Protein AF-A0A485K685-F1 (afdb_monomer_lite)

Foldseek 3Di:
DQVCQQPDAQLVVVVVVVVVCPVPDVLVVLVVLLVVCVVPQEAEDEPVCLLSRVLSCQLVLHQYAHEYEDADEDQFLQAADPSCHPVQVSGSVSRNVNLVVVLLSVCVVCQVVSQCCSCVVRVHHGDPDSSHSVSVLVVDLLHAHEYQAQCCNHDPVRHPDPPDDPRNYDDLFHDDDDDDPDDDPVVVVVVVVCVVVVAAEAEDDPPPDDDPCVPVVVVLVVLLCVLLVHHYDHDDDDAQADRHDCSVVVNVSCCVLLLAVYHQRPVRSGSVSNSVRSNCVVVCPVVNVVSNVVVVVVSCVSNVCSVVVVVVVSVVRDRPSD

pLDDT: mean 85.01, std 9.81, range [43.53, 97.0]

Radius of gyration: 22.06 Å; chains: 1; bounding box: 50×41×58 Å

Sequence (322 aa):
MQAKLRTCSFFETLRILGDANSEIDPREIFASYVAALDDADVVIPSYFSLAETYSIAEAKHLRWVPLFLGTTVLPTSENPHWAFEGFTLGLSCLNRYSYSLVKRNLWRKQRERVNACRQEFLGLPPVTSPEGIMGMLHADDDVTIHIAASQLFAGPNLKLPEDVDASKVNYSGFLFPLGNQAGSSSLQAFIQQANNDIVPVIYISFGSMPTLEPLSLVQLIVQVCQTANCRCNVGVPQIPCPIMMDQFYNAKRMVQLGVALTTIGSKQLTAVTVSKAVTAVLHNEKHVRMRAQEMAKYVTDESAGNLDRLCDQLLSTKGLFA

Secondary structure (DSSP, 8-state):
-HHHHTTS-HHHHHHHHHHHTTTS-HHHHHHHHHHHTTT-SEE---TTSHHHHHHHHHHHT-EE--EEES--PPP-SSS--GGGTTTSTT-HHHHHHHHHHHHHHHHHHHHHHHHHHHHHHH-PPPP--TTHHHHHHHH-TTPPEEEES-GGGSSTTSS--TTS-TTSEEE----PPSS--PPPHHHHHHHHHHHHTT--EEE----SS--S-HHHHHHHHHHHHHHTT-EEES-S-------STTHHHHHHHHHHTTS-S----GGG-SHHHHHHHHHHHHTTGGGHHHHHHHHHHHHHHHTTTHHHHHHHHHHHSPPTT-

Structure (mmCIF, N/CA/C/O backbone):
data_AF-A0A485K685-F1
#
_entry.id   AF-A0A485K685-F1
#
loop_
_atom_site.group_PDB
_atom_site.id
_atom_site.type_symbol
_atom_site.label_atom_id
_atom_site.label_alt_id
_atom_site.label_comp_id
_atom_site.label_asym_id
_atom_site.label_entity_id
_atom_site.label_seq_id
_atom_site.pdbx_PDB_ins_code
_atom_site.Cartn_x
_atom_site.Cartn_y
_atom_site.Cartn_z
_atom_site.occupancy
_atom_site.B_iso_or_equiv
_atom_site.auth_seq_id
_atom_site.auth_comp_id
_atom_site.auth_asym_id
_atom_site.auth_atom_id
_atom_site.pdbx_PDB_model_num
ATOM 1 N N . MET A 1 1 ? -3.059 21.333 -10.414 1.00 53.28 1 MET A N 1
ATOM 2 C CA . MET A 1 1 ? -3.018 20.286 -9.363 1.00 53.28 1 MET A CA 1
ATOM 3 C C . MET A 1 1 ? -1.846 19.312 -9.543 1.00 53.28 1 MET A C 1
ATOM 5 O O . MET A 1 1 ? -0.986 19.278 -8.674 1.00 53.28 1 MET A O 1
ATOM 9 N N . GLN A 1 2 ? -1.726 18.583 -10.663 1.00 54.97 2 GLN A N 1
ATOM 10 C CA . GLN A 1 2 ? -0.690 17.538 -10.828 1.00 54.97 2 GLN A CA 1
ATOM 11 C C . GLN A 1 2 ? 0.762 18.027 -10.820 1.00 54.97 2 GLN A C 1
ATOM 13 O O . GLN A 1 2 ? 1.608 17.376 -10.216 1.00 54.97 2 GLN A O 1
ATOM 18 N N . ALA A 1 3 ? 1.062 19.183 -11.423 1.00 61.81 3 ALA A N 1
ATOM 19 C CA . ALA A 1 3 ? 2.411 19.758 -11.366 1.00 61.81 3 ALA A CA 1
ATOM 20 C C . ALA A 1 3 ? 2.875 20.001 -9.917 1.00 61.81 3 ALA A C 1
ATOM 22 O O . ALA A 1 3 ? 4.035 19.780 -9.593 1.00 61.81 3 ALA A O 1
ATOM 23 N N . LYS A 1 4 ? 1.938 20.377 -9.036 1.00 62.03 4 LYS A N 1
ATOM 24 C CA . LYS A 1 4 ? 2.178 20.606 -7.609 1.00 62.03 4 LYS A CA 1
ATOM 25 C C . LYS A 1 4 ? 2.309 19.285 -6.836 1.00 62.03 4 LYS A C 1
ATOM 27 O O . LYS A 1 4 ? 3.214 19.152 -6.025 1.00 62.03 4 LYS A O 1
ATOM 32 N N . LEU A 1 5 ? 1.490 18.274 -7.153 1.00 62.03 5 LEU A N 1
ATOM 33 C CA . LEU A 1 5 ? 1.593 16.927 -6.562 1.00 62.03 5 LEU A CA 1
ATOM 34 C C . LEU A 1 5 ? 2.950 16.249 -6.825 1.00 62.03 5 LEU A C 1
ATOM 36 O O . LEU A 1 5 ? 3.428 15.513 -5.973 1.00 62.03 5 LEU A O 1
ATOM 40 N N . ARG A 1 6 ? 3.597 16.539 -7.964 1.00 63.19 6 ARG A N 1
ATOM 41 C CA . ARG A 1 6 ? 4.924 16.000 -8.328 1.00 63.19 6 ARG A CA 1
ATOM 42 C C . ARG A 1 6 ? 6.082 16.534 -7.478 1.00 63.19 6 ARG A C 1
ATOM 44 O O . ARG A 1 6 ? 7.177 15.980 -7.548 1.00 63.19 6 ARG A O 1
ATOM 51 N N . THR A 1 7 ? 5.887 17.642 -6.765 1.00 63.66 7 THR A N 1
ATOM 52 C CA . THR A 1 7 ? 6.963 18.351 -6.046 1.00 63.66 7 THR A CA 1
ATOM 53 C C . THR A 1 7 ? 6.636 18.647 -4.588 1.00 63.66 7 THR A C 1
ATOM 55 O O . THR A 1 7 ? 7.511 19.098 -3.856 1.00 63.66 7 THR A O 1
ATOM 58 N N . CYS A 1 8 ? 5.387 18.449 -4.174 1.00 63.03 8 CYS A N 1
ATOM 59 C CA . CYS A 1 8 ? 4.936 18.744 -2.824 1.00 63.03 8 CYS A CA 1
ATOM 60 C C . CYS A 1 8 ? 5.284 17.630 -1.841 1.00 63.03 8 CYS A C 1
ATOM 62 O O . CYS A 1 8 ? 5.321 16.447 -2.177 1.00 63.03 8 CYS A O 1
ATOM 64 N N . SER A 1 9 ? 5.479 18.026 -0.587 1.00 70.62 9 SER A N 1
ATOM 65 C CA . SER A 1 9 ? 5.601 17.097 0.531 1.00 70.62 9 SER A CA 1
ATOM 66 C C . SER A 1 9 ? 4.326 16.263 0.714 1.00 70.62 9 SER A C 1
ATOM 68 O O . SER A 1 9 ? 3.241 16.598 0.222 1.00 70.62 9 SER A O 1
ATOM 70 N N . PHE A 1 10 ? 4.434 15.178 1.481 1.00 71.38 10 PHE A N 1
ATOM 71 C CA . PHE A 1 10 ? 3.290 14.344 1.856 1.00 71.38 10 PHE A CA 1
ATOM 72 C C . PHE A 1 10 ? 2.148 15.161 2.487 1.00 71.38 10 PHE A C 1
ATOM 74 O O . PHE A 1 10 ? 0.992 15.044 2.079 1.00 71.38 10 PHE A O 1
ATOM 81 N N . PHE A 1 11 ? 2.460 16.045 3.437 1.00 69.94 11 PHE A N 1
ATOM 82 C CA . PHE A 1 11 ? 1.444 16.841 4.133 1.00 69.94 11 PHE A CA 1
ATOM 83 C C . PHE A 1 11 ? 0.764 17.872 3.229 1.00 69.94 11 PHE A C 1
ATOM 85 O O . PHE A 1 11 ? -0.443 18.099 3.358 1.00 69.94 11 PHE A O 1
ATOM 92 N N . GLU A 1 12 ? 1.507 18.462 2.293 1.00 72.38 12 GLU A N 1
ATOM 93 C CA . GLU A 1 12 ? 0.945 19.345 1.271 1.00 72.38 12 GLU A CA 1
ATOM 94 C C . GLU A 1 12 ? 0.063 18.580 0.286 1.00 72.38 12 GLU A C 1
ATOM 96 O O . GLU A 1 12 ? -1.005 19.070 -0.069 1.00 72.38 12 GLU A O 1
ATOM 101 N N . THR A 1 13 ? 0.458 17.364 -0.100 1.00 71.38 13 THR A N 1
ATOM 102 C CA . THR A 1 13 ? -0.357 16.472 -0.937 1.00 71.38 13 THR A CA 1
ATOM 103 C C . THR A 1 13 ? -1.692 16.166 -0.264 1.00 71.38 13 THR A C 1
ATOM 105 O O . THR A 1 13 ? -2.745 16.374 -0.861 1.00 71.38 13 THR A O 1
ATOM 108 N N . LEU A 1 14 ? -1.671 15.789 1.019 1.00 70.94 14 LEU A N 1
ATOM 109 C CA . LEU A 1 14 ? -2.892 15.580 1.802 1.00 70.94 14 LEU A CA 1
ATOM 110 C C . LEU A 1 14 ? -3.748 16.843 1.934 1.00 70.94 14 LEU A C 1
ATOM 112 O O . LEU A 1 14 ? -4.951 16.745 2.148 1.00 70.94 14 LEU A O 1
ATOM 116 N N . ARG A 1 15 ? -3.142 18.034 1.920 1.00 71.81 15 ARG A N 1
ATOM 117 C CA . ARG A 1 15 ? -3.894 19.294 1.945 1.00 71.81 15 ARG A CA 1
ATOM 118 C C . ARG A 1 15 ? -4.591 19.521 0.605 1.00 71.81 15 ARG A C 1
ATOM 120 O O . ARG A 1 15 ? -5.785 19.751 0.592 1.00 71.81 15 ARG A O 1
ATOM 127 N N . ILE A 1 16 ? -3.865 19.361 -0.500 1.00 70.69 16 ILE A N 1
ATOM 128 C CA . ILE A 1 16 ? -4.396 19.511 -1.862 1.00 70.69 16 ILE A CA 1
ATOM 129 C C . ILE A 1 16 ? -5.548 18.532 -2.130 1.00 70.69 16 ILE A C 1
ATOM 131 O O . ILE A 1 16 ? -6.546 18.924 -2.723 1.00 70.69 16 ILE A O 1
ATOM 135 N N . LEU A 1 17 ? -5.417 17.273 -1.699 1.00 67.81 17 LEU A N 1
ATOM 136 C CA . LEU A 1 17 ? -6.486 16.275 -1.827 1.00 67.81 17 LEU A CA 1
ATOM 137 C C . LEU A 1 17 ? -7.696 16.606 -0.945 1.00 67.81 17 LEU A C 1
ATOM 139 O O . LEU A 1 17 ? -8.825 16.413 -1.377 1.00 67.81 17 LEU A O 1
ATOM 143 N N . GLY A 1 18 ? -7.468 17.130 0.264 1.00 67.06 18 GLY A N 1
ATOM 144 C CA . GLY A 1 18 ? -8.549 17.604 1.130 1.00 67.06 18 GLY A CA 1
ATOM 145 C C . GLY A 1 18 ? -9.323 18.768 0.508 1.00 67.06 18 GLY A C 1
ATOM 146 O O . GLY A 1 18 ? -10.547 18.737 0.485 1.00 67.06 18 GLY A O 1
ATOM 147 N N . ASP A 1 19 ? -8.613 19.745 -0.060 1.00 67.94 19 ASP A N 1
ATOM 148 C CA . ASP A 1 19 ? -9.219 20.911 -0.715 1.00 67.94 19 ASP A CA 1
ATOM 149 C C . ASP A 1 19 ? -10.048 20.504 -1.951 1.00 67.94 19 ASP A C 1
ATOM 151 O O . ASP A 1 19 ? -11.096 21.088 -2.210 1.00 67.94 19 ASP A O 1
ATOM 155 N N . ALA A 1 20 ? -9.617 19.482 -2.701 1.00 61.06 20 ALA A N 1
ATOM 156 C CA . ALA A 1 20 ? -10.335 18.988 -3.881 1.00 61.06 20 ALA A CA 1
ATOM 157 C C . ALA A 1 20 ? -11.694 18.344 -3.550 1.00 61.06 20 ALA A C 1
ATOM 159 O O . ALA A 1 20 ? -12.568 18.306 -4.408 1.00 61.06 20 ALA A O 1
ATOM 160 N N . ASN A 1 21 ? -11.880 17.881 -2.311 1.00 63.88 21 ASN A N 1
ATOM 161 C CA . ASN A 1 21 ? -13.139 17.310 -1.829 1.00 63.88 21 ASN A CA 1
ATOM 162 C C . ASN A 1 21 ? -13.987 18.325 -1.044 1.00 63.88 21 ASN A C 1
ATOM 164 O O . ASN A 1 21 ? -14.968 17.936 -0.419 1.00 63.88 21 ASN A O 1
ATOM 168 N N . SER A 1 22 ? -13.613 19.611 -1.041 1.00 67.50 22 SER A N 1
ATOM 169 C CA . SER A 1 22 ? -14.310 20.644 -0.257 1.00 67.50 22 SER A CA 1
ATOM 170 C C . SER A 1 22 ? -15.726 20.959 -0.747 1.00 67.50 22 SER A C 1
ATOM 172 O O . SER A 1 22 ? -16.515 21.513 0.013 1.00 67.50 22 SER A O 1
ATOM 174 N N . GLU A 1 23 ? -16.051 20.595 -1.989 1.00 71.62 23 GLU A N 1
ATOM 175 C CA . GLU A 1 23 ? -17.370 20.809 -2.597 1.00 71.62 23 GLU A CA 1
ATOM 176 C C . GLU A 1 23 ? -18.396 19.730 -2.218 1.00 71.62 23 GLU A C 1
ATOM 178 O O . GLU A 1 23 ? -19.589 19.932 -2.423 1.00 71.62 23 GLU A O 1
ATOM 183 N N . ILE A 1 24 ? -17.953 18.593 -1.668 1.00 77.69 24 ILE A N 1
ATOM 184 C CA . ILE A 1 24 ? -18.840 17.498 -1.264 1.00 77.69 24 ILE A CA 1
ATOM 185 C C . ILE A 1 24 ? -19.101 17.623 0.233 1.00 77.69 24 ILE A C 1
ATOM 187 O O . ILE A 1 24 ? -18.150 17.611 1.020 1.00 77.69 24 ILE A O 1
ATOM 191 N N . ASP A 1 25 ? -20.374 17.700 0.637 1.00 84.00 25 ASP A N 1
ATOM 192 C CA . ASP A 1 25 ? -20.727 17.700 2.055 1.00 84.00 25 ASP A CA 1
ATOM 193 C C . ASP A 1 25 ? -20.261 16.377 2.682 1.00 84.00 25 ASP A C 1
ATOM 195 O O . ASP A 1 25 ? -20.728 15.290 2.319 1.00 84.00 25 ASP A O 1
ATOM 199 N N . PRO A 1 26 ? -19.342 16.412 3.653 1.00 80.44 26 PRO A N 1
ATOM 200 C CA . PRO A 1 26 ? -18.865 15.180 4.240 1.00 80.44 26 PRO A CA 1
ATOM 201 C C . PRO A 1 26 ? -19.905 14.410 5.053 1.00 80.44 26 PRO A C 1
ATOM 203 O O . PRO A 1 26 ? -19.658 13.242 5.367 1.00 80.44 26 PRO A O 1
ATOM 206 N N . ARG A 1 27 ? -21.024 15.046 5.422 1.00 86.75 27 ARG A N 1
ATOM 207 C CA . ARG A 1 27 ? -22.186 14.373 6.011 1.00 86.75 27 ARG A CA 1
ATOM 208 C C . ARG A 1 27 ? -22.883 13.492 4.981 1.00 86.75 27 ARG A C 1
ATOM 210 O O . ARG A 1 27 ? -23.245 12.371 5.320 1.00 86.75 27 ARG A O 1
ATOM 217 N N . GLU A 1 28 ? -22.992 13.937 3.727 1.00 89.56 28 GLU A N 1
ATOM 218 C CA . GLU A 1 28 ? -23.520 13.116 2.628 1.00 89.56 28 GLU A CA 1
ATOM 219 C C . GLU A 1 28 ? -22.622 11.904 2.368 1.00 89.56 28 GLU A C 1
ATOM 221 O O . GLU A 1 28 ? -23.113 10.781 2.248 1.00 89.56 28 GLU A O 1
ATOM 226 N N . ILE A 1 29 ? -21.296 12.100 2.381 1.00 87.75 29 ILE A N 1
ATOM 227 C CA . ILE A 1 29 ? -20.337 10.989 2.282 1.00 87.75 29 ILE A CA 1
ATOM 228 C C . ILE A 1 29 ? -20.570 9.995 3.423 1.00 87.75 29 ILE A C 1
ATOM 230 O O . ILE A 1 29 ? -20.697 8.798 3.174 1.00 87.75 29 ILE A O 1
ATOM 234 N N . PHE A 1 30 ? -20.655 10.464 4.670 1.00 91.38 30 PHE A N 1
ATOM 235 C CA . PHE A 1 30 ? -20.868 9.584 5.820 1.00 91.38 30 PHE A CA 1
ATOM 236 C C . PHE A 1 30 ? -22.206 8.834 5.732 1.00 91.38 30 PHE A C 1
ATOM 238 O O . PHE A 1 30 ? -22.243 7.623 5.938 1.00 91.38 30 PHE A O 1
ATOM 245 N N . ALA A 1 31 ? -23.287 9.523 5.360 1.00 91.38 31 ALA A N 1
ATOM 246 C CA . ALA A 1 31 ? -24.600 8.917 5.157 1.00 91.38 31 ALA A CA 1
ATOM 247 C C . ALA A 1 31 ? -24.575 7.837 4.063 1.00 91.38 31 ALA A C 1
ATOM 249 O O . ALA A 1 31 ? -25.194 6.786 4.229 1.00 91.38 31 ALA A O 1
ATOM 250 N N . SER A 1 32 ? -23.801 8.040 2.989 1.00 93.31 32 SER A N 1
ATOM 251 C CA . SER A 1 32 ? -23.628 7.020 1.948 1.00 93.31 32 SER A CA 1
ATOM 252 C C . SER A 1 32 ? -22.993 5.733 2.488 1.00 93.31 32 SER A C 1
ATOM 254 O O . SER A 1 32 ? -23.418 4.648 2.101 1.00 93.31 32 SER A O 1
ATOM 256 N N . TYR A 1 33 ? -22.056 5.823 3.444 1.00 94.25 33 TYR A N 1
ATOM 257 C CA . TYR A 1 33 ? -21.518 4.641 4.123 1.00 94.25 33 TYR A CA 1
ATOM 258 C C . TYR A 1 33 ? -22.560 3.971 5.024 1.00 94.25 33 TYR A C 1
ATOM 260 O O . TYR A 1 33 ? -22.612 2.746 5.064 1.00 94.25 33 TYR A O 1
ATOM 268 N N . VAL A 1 34 ? -23.397 4.736 5.736 1.00 93.38 34 VAL A N 1
ATOM 269 C CA . VAL A 1 34 ? -24.458 4.164 6.592 1.00 93.38 34 VAL A CA 1
ATOM 270 C C . VAL A 1 34 ? -25.420 3.311 5.768 1.00 93.38 34 VAL A C 1
ATOM 272 O O . VAL A 1 34 ? -25.767 2.209 6.196 1.00 93.38 34 VAL A O 1
ATOM 275 N N . ALA A 1 35 ? -25.807 3.814 4.592 1.00 93.38 35 ALA A N 1
ATOM 276 C CA . ALA A 1 35 ? -26.663 3.106 3.648 1.00 93.38 35 ALA A CA 1
ATOM 277 C C . ALA A 1 35 ? -25.945 1.918 2.987 1.00 93.38 35 ALA A C 1
ATOM 279 O O . ALA A 1 35 ? -26.515 0.840 2.886 1.00 93.38 35 ALA A O 1
ATOM 280 N N . ALA A 1 36 ? -24.686 2.083 2.566 1.00 93.50 36 ALA A N 1
ATOM 281 C CA . ALA A 1 36 ? -23.922 1.017 1.909 1.00 93.50 36 ALA A CA 1
ATOM 282 C C . ALA A 1 36 ? -23.582 -0.161 2.837 1.00 93.50 36 ALA A C 1
ATOM 284 O O . ALA A 1 36 ? -23.327 -1.261 2.355 1.00 93.50 36 ALA A O 1
ATOM 285 N N . LEU A 1 37 ? -23.537 0.077 4.150 1.00 94.56 37 LEU A N 1
ATOM 286 C CA . LEU A 1 37 ? -23.287 -0.939 5.174 1.00 94.56 37 LEU A CA 1
ATOM 287 C C . LEU A 1 37 ? -24.577 -1.417 5.855 1.00 94.56 37 LEU A C 1
ATOM 289 O O . LEU A 1 37 ? -24.519 -2.033 6.919 1.00 94.56 37 LEU A O 1
ATOM 293 N N . ASP A 1 38 ? -25.747 -1.072 5.321 1.00 90.62 38 ASP A N 1
ATOM 294 C CA . ASP A 1 38 ? -26.995 -1.704 5.743 1.00 90.62 38 ASP A CA 1
ATOM 295 C C . ASP A 1 38 ? -27.024 -3.155 5.263 1.00 90.62 38 ASP A C 1
ATOM 297 O O . ASP A 1 38 ? -26.584 -3.447 4.153 1.00 90.62 38 ASP A O 1
ATOM 301 N N . ASP A 1 39 ? -27.449 -4.062 6.143 1.00 89.44 39 ASP A N 1
ATOM 302 C CA . ASP A 1 39 ? -27.478 -5.515 5.911 1.00 89.44 39 ASP A CA 1
ATOM 303 C C . ASP A 1 39 ? -26.127 -6.167 5.538 1.00 89.44 39 ASP A C 1
ATOM 305 O O . ASP A 1 39 ? -26.087 -7.294 5.047 1.00 89.44 39 ASP A O 1
ATOM 309 N N . ALA A 1 40 ? -24.998 -5.490 5.773 1.00 91.88 40 ALA A N 1
ATOM 310 C CA . ALA A 1 40 ? -23.678 -6.045 5.485 1.00 91.88 40 ALA A CA 1
ATOM 311 C C . ALA A 1 40 ? -23.267 -7.104 6.524 1.00 91.88 40 ALA A C 1
ATOM 313 O O . ALA A 1 40 ? -23.165 -6.803 7.710 1.00 91.88 40 ALA A O 1
ATOM 314 N N . ASP A 1 41 ? -22.921 -8.315 6.078 1.00 87.44 41 ASP A N 1
ATOM 315 C CA . ASP A 1 41 ? -22.421 -9.376 6.970 1.00 87.44 41 ASP A CA 1
ATOM 316 C C . ASP A 1 41 ? -20.992 -9.112 7.472 1.00 87.44 41 ASP A C 1
ATOM 318 O O . ASP A 1 41 ? -20.632 -9.451 8.602 1.00 87.44 41 ASP A O 1
ATOM 322 N N . VAL A 1 42 ? -20.149 -8.540 6.605 1.00 88.88 42 VAL A N 1
ATOM 323 C CA . VAL A 1 42 ? -18.728 -8.279 6.861 1.00 88.88 42 VAL A CA 1
ATOM 324 C C . VAL A 1 42 ? -18.326 -6.946 6.242 1.00 88.88 42 VAL A C 1
ATOM 326 O O . VAL A 1 42 ? -18.628 -6.666 5.084 1.00 88.88 42 VAL A O 1
ATOM 329 N N . VAL A 1 43 ? -17.581 -6.142 6.999 1.00 91.81 43 VAL A N 1
ATOM 330 C CA . VAL A 1 43 ? -17.053 -4.850 6.559 1.00 91.81 43 VAL A CA 1
ATOM 331 C C . VAL A 1 43 ? -15.534 -4.912 6.481 1.00 91.81 43 VAL A C 1
ATOM 333 O O . VAL A 1 43 ? -14.851 -5.098 7.489 1.00 91.81 43 VAL A O 1
ATOM 336 N N . ILE A 1 44 ? -15.007 -4.717 5.273 1.00 90.56 44 ILE A N 1
ATOM 337 C CA . ILE A 1 44 ? -13.571 -4.667 5.005 1.00 90.56 44 ILE A CA 1
ATOM 338 C C . ILE A 1 44 ? -13.195 -3.226 4.629 1.00 90.56 44 ILE A C 1
ATOM 340 O O . ILE A 1 44 ? -13.606 -2.741 3.571 1.00 90.56 44 ILE A O 1
ATOM 344 N N . PRO A 1 45 ? -12.447 -2.500 5.476 1.00 90.94 45 PRO A N 1
ATOM 345 C CA . PRO A 1 45 ? -12.130 -1.103 5.254 1.00 90.94 45 PRO A CA 1
ATOM 346 C C . PRO A 1 45 ? -10.936 -0.946 4.309 1.00 90.94 45 PRO A C 1
ATOM 348 O O . PRO A 1 45 ? -9.967 -1.697 4.354 1.00 90.94 45 PRO A O 1
ATOM 351 N N . SER A 1 46 ? -10.935 0.132 3.531 1.00 85.19 46 SER A N 1
ATOM 352 C CA . SER A 1 46 ? -9.691 0.691 3.004 1.00 85.19 46 SER A CA 1
ATOM 353 C C . SER A 1 46 ? -9.068 1.645 4.027 1.00 85.19 46 SER A C 1
ATOM 355 O O . SER A 1 46 ? -9.734 2.118 4.951 1.00 85.19 46 SER A O 1
ATOM 357 N N . TYR A 1 47 ? -7.805 2.024 3.824 1.00 81.94 47 TYR A N 1
ATOM 358 C CA . TYR A 1 47 ? -7.155 3.031 4.669 1.00 81.94 47 TYR A CA 1
ATOM 359 C C . TYR A 1 47 ? -7.904 4.382 4.670 1.00 81.94 47 TYR A C 1
ATOM 361 O O . TYR A 1 47 ? -7.891 5.100 5.668 1.00 81.94 47 TYR A O 1
ATOM 369 N N . PHE A 1 48 ? -8.580 4.729 3.568 1.00 82.50 48 PHE A N 1
ATOM 370 C CA . PHE A 1 48 ? -9.304 5.997 3.421 1.00 82.50 48 PHE A CA 1
ATOM 371 C C . PHE A 1 48 ? -10.732 5.977 3.971 1.00 82.50 48 PHE A C 1
ATOM 373 O O . PHE A 1 48 ? -11.283 7.046 4.202 1.00 82.50 48 PHE A O 1
ATOM 380 N N . SER A 1 49 ? -11.311 4.795 4.194 1.00 90.00 49 SER A N 1
ATOM 381 C CA . SER A 1 49 ? -12.675 4.617 4.714 1.00 90.00 49 SER A CA 1
ATOM 382 C C . SER A 1 49 ? -12.695 4.111 6.160 1.00 90.00 49 SER A C 1
ATOM 384 O O . SER A 1 49 ? -13.732 3.686 6.671 1.00 90.00 49 SER A O 1
ATOM 386 N N . LEU A 1 50 ? -11.529 4.084 6.814 1.00 91.69 50 LEU A N 1
ATOM 387 C CA . LEU A 1 50 ? -11.335 3.452 8.115 1.00 91.69 50 LEU A CA 1
ATOM 388 C C . LEU A 1 50 ? -12.217 4.078 9.200 1.00 91.69 50 LEU A C 1
ATOM 390 O O . LEU A 1 50 ? -12.783 3.359 10.014 1.00 91.69 50 LEU A O 1
ATOM 394 N N . ALA A 1 51 ? -12.328 5.408 9.212 1.00 93.31 51 ALA A N 1
ATOM 395 C CA . ALA A 1 51 ? -13.044 6.133 10.253 1.00 93.31 51 ALA A CA 1
ATOM 396 C C . ALA A 1 51 ? -14.555 5.900 10.185 1.00 93.31 51 ALA A C 1
ATOM 398 O O . ALA A 1 51 ? -15.181 5.589 11.194 1.00 93.31 51 ALA A O 1
ATOM 399 N N . GLU A 1 52 ? -15.118 6.014 8.987 1.00 94.31 52 GLU A N 1
ATOM 400 C CA . GLU A 1 52 ? -16.537 5.832 8.706 1.00 94.31 52 GLU A CA 1
ATOM 401 C C . GLU A 1 52 ? -16.963 4.388 8.955 1.00 94.31 52 G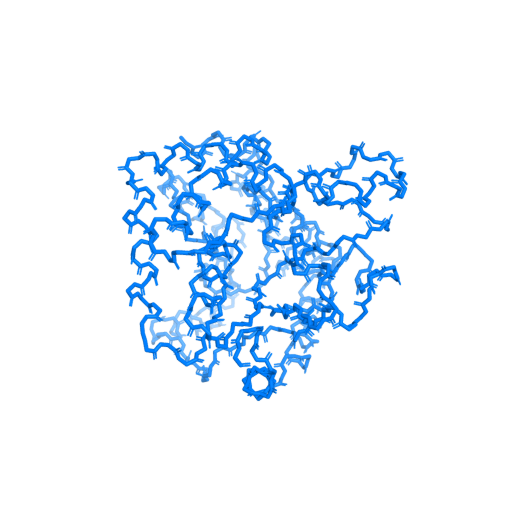LU A C 1
ATOM 403 O O . GLU A 1 52 ? -17.879 4.136 9.735 1.00 94.31 52 GLU A O 1
ATOM 408 N N . THR A 1 53 ? -16.262 3.435 8.336 1.00 95.25 53 THR A N 1
ATOM 409 C CA . THR A 1 53 ? -16.616 2.012 8.426 1.00 95.25 53 THR A CA 1
ATOM 410 C C . THR A 1 53 ? -16.478 1.472 9.848 1.00 95.25 53 THR A C 1
ATOM 412 O O . THR A 1 53 ? -17.351 0.728 10.280 1.00 95.25 53 THR A O 1
ATOM 415 N N . TYR A 1 54 ? -15.441 1.875 10.595 1.00 95.12 54 TYR A N 1
ATOM 416 C CA . TYR A 1 54 ? -15.281 1.494 12.002 1.00 95.12 54 TYR A CA 1
ATOM 417 C C . TYR A 1 54 ? -16.450 2.010 12.840 1.00 95.12 54 TYR A C 1
ATOM 419 O O . TYR A 1 54 ? -17.068 1.255 13.580 1.00 95.12 54 TYR A O 1
ATOM 427 N N . SER A 1 55 ? -16.779 3.297 12.698 1.00 95.62 55 SER A N 1
ATOM 428 C CA . SER A 1 55 ? -17.879 3.924 13.429 1.00 95.62 55 SER A CA 1
ATOM 429 C C . SER A 1 55 ? -19.223 3.258 13.166 1.00 95.62 55 SER A C 1
ATOM 431 O O . SER A 1 55 ? -19.987 3.032 14.098 1.00 95.62 55 SER A O 1
ATOM 433 N N . ILE A 1 56 ? -19.520 2.949 11.907 1.00 95.31 56 ILE A N 1
ATOM 434 C CA . ILE A 1 56 ? -20.792 2.326 11.537 1.00 95.31 56 ILE A CA 1
ATOM 435 C C . ILE A 1 56 ? -20.835 0.874 12.010 1.00 95.31 56 ILE A C 1
ATOM 437 O O . ILE A 1 56 ? -21.862 0.443 12.528 1.00 95.31 56 ILE A O 1
ATOM 441 N N . ALA A 1 57 ? -19.728 0.139 11.889 1.00 94.12 57 ALA A N 1
ATOM 442 C CA . ALA A 1 57 ? -19.655 -1.229 12.382 1.00 94.12 57 ALA A CA 1
ATOM 443 C C . ALA A 1 57 ? -19.797 -1.316 13.907 1.00 94.12 57 ALA A C 1
ATOM 445 O O . ALA A 1 57 ? -20.454 -2.233 14.386 1.00 94.12 57 ALA A O 1
ATOM 446 N N . GLU A 1 58 ? -19.251 -0.351 14.653 1.00 94.06 58 GLU A N 1
ATOM 447 C CA . GLU A 1 58 ? -19.457 -0.228 16.100 1.00 94.06 58 GLU A CA 1
ATOM 448 C C . GLU A 1 58 ? -20.939 -0.010 16.434 1.00 94.06 58 GLU A C 1
ATOM 450 O O . GLU A 1 58 ? -21.481 -0.692 17.296 1.00 94.06 58 GLU A O 1
ATOM 455 N N . ALA A 1 59 ? -21.616 0.898 15.722 1.00 94.25 59 ALA A N 1
ATOM 456 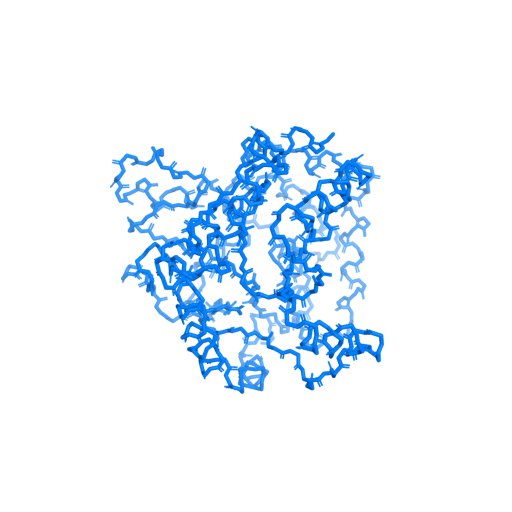C CA . ALA A 1 59 ? -23.026 1.210 15.967 1.00 94.25 59 ALA A CA 1
ATOM 457 C C . ALA A 1 59 ? -23.973 0.053 15.617 1.00 94.25 59 ALA A C 1
ATOM 459 O O . ALA A 1 59 ? -24.987 -0.146 16.281 1.00 94.25 59 ALA A O 1
ATOM 460 N N . LYS A 1 60 ? -23.661 -0.680 14.544 1.00 92.62 60 LYS A N 1
ATOM 461 C CA . LYS A 1 60 ? -24.493 -1.763 14.007 1.00 92.62 60 LYS A CA 1
ATOM 462 C C . LYS A 1 60 ? -24.061 -3.161 14.470 1.00 92.62 60 LYS A C 1
ATOM 464 O O . LYS A 1 60 ? -24.673 -4.132 14.044 1.00 92.62 60 LYS A O 1
ATOM 469 N N . HIS A 1 61 ? -23.032 -3.275 15.315 1.00 90.81 61 HIS A N 1
ATOM 470 C CA . HIS A 1 61 ? -22.467 -4.556 15.762 1.00 90.81 61 HIS A CA 1
ATOM 471 C C . HIS A 1 61 ? -22.052 -5.484 14.605 1.00 90.81 61 HIS A C 1
ATOM 473 O O . HIS A 1 61 ? -22.325 -6.682 14.601 1.00 90.81 61 HIS A O 1
ATOM 479 N N . LEU A 1 62 ? -21.403 -4.913 13.584 1.00 90.31 62 LEU A N 1
ATOM 480 C CA . LEU A 1 62 ? -20.995 -5.659 12.391 1.00 90.31 62 LEU A CA 1
ATOM 481 C C . LEU A 1 62 ? -19.632 -6.325 12.574 1.00 90.31 62 LEU A C 1
ATOM 483 O O . LEU A 1 62 ? -18.736 -5.802 13.249 1.00 90.31 62 LEU A O 1
ATOM 487 N N . ARG A 1 63 ? -19.422 -7.439 11.861 1.00 89.25 63 ARG A N 1
ATOM 488 C CA . ARG A 1 63 ? -18.088 -8.029 11.720 1.00 89.25 63 ARG A CA 1
ATOM 489 C C . ARG A 1 63 ? -17.221 -7.108 10.869 1.00 89.25 63 ARG A C 1
ATOM 491 O O . ARG A 1 63 ? -17.330 -7.073 9.649 1.00 89.25 63 ARG A O 1
ATOM 498 N N . TRP A 1 64 ? -16.334 -6.373 11.523 1.00 91.56 64 TRP A N 1
ATOM 499 C CA . TRP A 1 64 ? -15.397 -5.462 10.877 1.00 91.56 64 TRP A CA 1
ATOM 500 C C . TRP A 1 64 ? -13.984 -6.030 10.945 1.00 91.56 64 TRP A C 1
ATOM 502 O O . TRP A 1 64 ? -13.525 -6.381 12.033 1.00 91.56 64 TRP A O 1
ATOM 512 N N . VAL A 1 65 ? -13.305 -6.136 9.798 1.00 90.12 65 VAL A N 1
ATOM 513 C CA . VAL A 1 65 ? -11.975 -6.757 9.723 1.00 90.12 65 VAL A CA 1
ATOM 514 C C . VAL A 1 65 ? -10.992 -5.876 8.950 1.00 90.12 65 VAL A C 1
ATOM 516 O O . VAL A 1 65 ? -11.188 -5.674 7.751 1.00 90.12 65 VAL A O 1
ATOM 519 N N . PRO A 1 66 ? -9.920 -5.359 9.584 1.00 90.31 66 PRO A N 1
ATOM 520 C CA . PRO A 1 66 ? -8.976 -4.453 8.937 1.00 90.31 66 PRO A CA 1
ATOM 521 C C . PRO A 1 66 ? -8.043 -5.204 7.981 1.00 90.31 66 PRO A C 1
ATOM 523 O O . PRO A 1 66 ? -7.012 -5.729 8.395 1.00 90.31 66 PRO A O 1
ATOM 526 N N . LEU A 1 67 ? -8.388 -5.218 6.692 1.00 89.00 67 LEU A N 1
ATOM 527 C CA . LEU A 1 67 ? -7.548 -5.732 5.610 1.00 89.00 67 LEU A CA 1
ATOM 528 C C . LEU A 1 67 ? -7.086 -4.589 4.704 1.00 89.00 67 LEU A C 1
ATOM 530 O O . LEU A 1 67 ? -7.898 -3.947 4.042 1.00 89.00 67 LEU A O 1
ATOM 534 N N . PHE A 1 68 ? -5.777 -4.381 4.602 1.00 88.94 68 PHE A N 1
ATOM 535 C CA . PHE A 1 68 ? -5.200 -3.353 3.739 1.00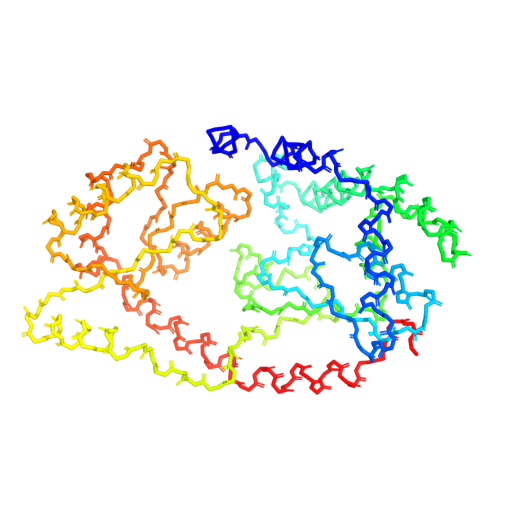 88.94 68 PHE A CA 1
ATOM 536 C C . PHE A 1 68 ? -4.457 -3.951 2.549 1.00 88.94 68 PHE A C 1
ATOM 538 O O . PHE A 1 68 ? -3.716 -4.924 2.677 1.00 88.94 68 PHE A O 1
ATOM 545 N N . LEU A 1 69 ? -4.626 -3.330 1.382 1.00 84.38 69 LEU A N 1
ATOM 546 C CA . LEU A 1 69 ? -3.889 -3.681 0.173 1.00 84.38 69 LEU A CA 1
ATOM 547 C C . LEU A 1 69 ? -2.577 -2.890 0.116 1.00 84.38 69 LEU A C 1
ATOM 549 O O . LEU A 1 69 ? -2.581 -1.664 0.245 1.00 84.38 69 LEU A O 1
ATOM 553 N N . GLY A 1 70 ? -1.463 -3.579 -0.133 1.00 75.81 70 GLY A N 1
ATOM 554 C CA . GLY A 1 70 ? -0.155 -2.943 -0.298 1.00 75.81 70 GLY A CA 1
ATOM 555 C C . GLY A 1 70 ? 0.509 -2.508 1.014 1.00 75.81 70 GLY A C 1
ATOM 556 O O . GLY A 1 70 ? 0.342 -3.131 2.060 1.00 75.81 70 GLY A O 1
ATOM 557 N N . THR A 1 71 ? 1.331 -1.461 0.943 1.00 71.94 71 THR A N 1
ATOM 558 C CA . THR A 1 71 ? 2.252 -1.081 2.023 1.00 71.94 71 THR A CA 1
ATOM 559 C C . THR A 1 71 ? 1.527 -0.374 3.173 1.00 71.94 71 THR A C 1
ATOM 561 O O . THR A 1 71 ? 1.302 0.835 3.131 1.00 71.94 71 THR A O 1
ATOM 564 N N . THR A 1 72 ? 1.227 -1.112 4.244 1.00 75.31 72 THR A N 1
ATOM 565 C CA . THR A 1 72 ? 0.843 -0.542 5.546 1.00 75.31 72 THR A CA 1
ATOM 566 C C . THR A 1 72 ? 1.991 -0.731 6.527 1.00 75.31 72 THR A C 1
ATOM 568 O O . THR A 1 72 ? 2.315 -1.851 6.906 1.00 75.31 72 THR A O 1
ATOM 571 N N . VAL A 1 73 ? 2.632 0.369 6.926 1.00 74.25 73 VAL A N 1
ATOM 572 C CA . VAL A 1 73 ? 3.782 0.321 7.836 1.00 74.25 73 VAL A CA 1
ATOM 573 C C . VAL A 1 73 ? 3.333 0.427 9.290 1.00 74.25 73 VAL A C 1
ATOM 575 O O . VAL A 1 73 ? 2.668 1.388 9.685 1.00 74.25 73 VAL A O 1
ATOM 578 N N . LEU A 1 74 ? 3.714 -0.566 10.088 1.00 86.50 74 LEU A N 1
ATOM 579 C CA . LEU A 1 74 ? 3.427 -0.599 11.517 1.00 86.50 74 LEU A CA 1
ATOM 580 C C . LEU A 1 74 ? 4.441 0.242 12.296 1.00 86.50 74 LEU A C 1
ATOM 582 O O . LEU A 1 74 ? 5.588 0.373 11.863 1.00 86.50 74 LEU A O 1
ATOM 586 N N . PRO A 1 75 ? 4.050 0.813 13.449 1.00 91.81 75 PRO A N 1
ATOM 587 C CA . PRO A 1 75 ? 4.981 1.543 14.294 1.00 91.81 75 PRO A CA 1
ATOM 588 C C . PRO A 1 75 ? 6.141 0.657 14.764 1.00 91.81 75 PRO A C 1
ATOM 590 O O . PRO A 1 75 ? 5.927 -0.322 15.469 1.00 91.81 75 PRO A O 1
ATOM 593 N N . THR A 1 76 ? 7.365 1.054 14.425 1.00 93.25 76 THR A N 1
ATOM 594 C CA . THR A 1 76 ? 8.612 0.377 14.812 1.00 93.25 76 THR A CA 1
ATOM 595 C C . THR A 1 76 ? 9.684 1.404 15.172 1.00 93.25 76 THR A C 1
ATOM 597 O O . THR A 1 76 ? 9.647 2.560 14.738 1.00 93.25 76 THR A O 1
ATOM 600 N N . SER A 1 77 ? 10.649 0.983 15.979 1.00 94.25 77 SER A N 1
ATOM 601 C CA . SER A 1 77 ? 11.841 1.745 16.344 1.00 94.25 77 SER A CA 1
ATOM 602 C C . SER A 1 77 ? 13.005 1.513 15.365 1.00 94.25 77 SER A C 1
ATOM 604 O O . SER A 1 77 ? 13.967 2.285 15.369 1.00 94.25 77 SER A O 1
ATOM 606 N N . GLU A 1 78 ? 12.915 0.494 14.504 1.00 93.00 78 GLU A N 1
ATOM 607 C CA . GLU A 1 78 ? 13.953 0.098 13.540 1.00 93.00 78 GLU A CA 1
ATOM 608 C C . GLU A 1 78 ? 14.140 1.141 12.429 1.00 93.00 78 GLU A C 1
ATOM 610 O O . GLU A 1 78 ? 15.263 1.510 12.086 1.00 93.00 78 GLU A O 1
ATOM 615 N N . ASN A 1 79 ? 13.039 1.684 11.908 1.00 91.31 79 ASN A N 1
ATOM 616 C CA . ASN A 1 79 ? 13.049 2.673 10.834 1.00 91.31 79 ASN A CA 1
ATOM 617 C C . ASN A 1 79 ? 11.899 3.678 10.978 1.00 91.31 79 ASN A C 1
ATOM 619 O O . ASN A 1 79 ?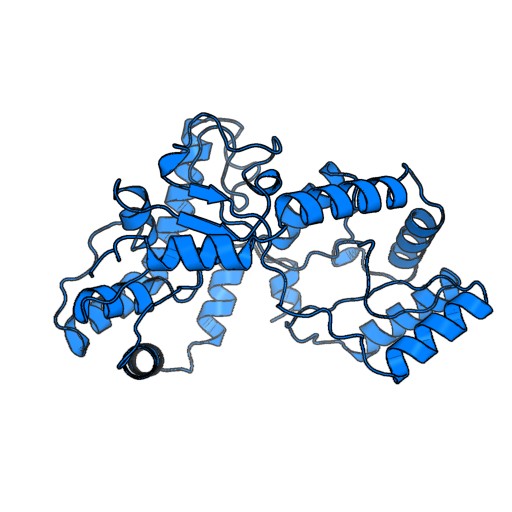 10.836 3.336 11.503 1.00 91.31 79 ASN A O 1
ATOM 623 N N . PRO A 1 80 ? 12.064 4.919 10.488 1.00 92.12 80 PRO A N 1
ATOM 624 C CA . PRO A 1 80 ? 10.989 5.896 10.523 1.00 92.12 80 PRO A CA 1
ATOM 625 C C . PRO A 1 80 ? 9.871 5.527 9.548 1.00 92.12 80 PRO A C 1
ATOM 627 O O . PRO A 1 80 ? 10.078 4.789 8.579 1.00 92.12 80 PRO A O 1
ATOM 630 N N . HIS A 1 81 ? 8.699 6.116 9.771 1.00 90.81 81 HIS A N 1
ATOM 631 C CA . HIS A 1 81 ? 7.650 6.175 8.766 1.00 90.81 81 HIS A CA 1
ATOM 632 C C . HIS A 1 81 ? 8.215 6.830 7.496 1.00 90.81 81 HIS A C 1
ATOM 634 O O . HIS A 1 81 ? 8.923 7.835 7.582 1.00 90.81 81 HIS A O 1
ATOM 640 N N . TRP A 1 82 ? 7.877 6.315 6.312 1.00 86.50 82 TRP A N 1
ATOM 641 C CA . TRP A 1 82 ? 8.448 6.765 5.031 1.00 86.50 82 TRP A CA 1
ATOM 642 C C . TRP A 1 82 ? 8.311 8.281 4.790 1.00 86.50 82 TRP A C 1
ATOM 644 O O . TRP A 1 82 ? 9.202 8.910 4.231 1.00 86.50 82 TRP A O 1
ATOM 654 N N . ALA A 1 83 ? 7.232 8.900 5.280 1.00 85.25 83 ALA A N 1
ATOM 655 C CA . ALA A 1 83 ? 7.018 10.354 5.222 1.00 85.25 83 ALA A CA 1
ATOM 656 C C . ALA A 1 83 ? 8.039 11.193 6.029 1.00 85.25 83 ALA A C 1
ATOM 658 O O . ALA A 1 83 ? 8.096 12.408 5.854 1.00 85.25 83 ALA A O 1
ATOM 659 N N . PHE A 1 84 ? 8.819 10.559 6.908 1.00 85.56 84 PHE A N 1
ATOM 660 C CA . PHE A 1 84 ? 9.833 11.163 7.777 1.00 85.56 84 PHE A CA 1
ATOM 661 C C . PHE A 1 84 ? 11.233 10.560 7.554 1.00 85.56 84 PHE A C 1
ATOM 663 O O . PHE A 1 84 ? 12.123 10.726 8.391 1.00 85.56 84 PHE A O 1
ATOM 670 N N . GLU A 1 85 ? 11.457 9.867 6.433 1.00 78.62 85 GLU A N 1
ATOM 671 C CA . GLU A 1 85 ? 12.777 9.338 6.077 1.00 78.62 85 GLU A CA 1
ATOM 672 C C . GLU A 1 85 ? 13.826 10.471 6.068 1.00 78.62 85 GLU A C 1
ATOM 674 O O . GLU A 1 85 ? 13.615 11.523 5.465 1.00 78.62 85 GLU A O 1
ATOM 679 N N . GLY A 1 86 ? 14.941 10.285 6.783 1.00 79.75 86 GLY A N 1
ATOM 680 C CA . GLY A 1 86 ? 16.010 11.286 6.919 1.00 79.75 86 GLY A CA 1
ATOM 681 C C . GLY A 1 86 ? 15.797 12.356 8.002 1.00 79.75 86 GLY A C 1
ATOM 682 O O . GLY A 1 86 ? 16.759 13.014 8.386 1.00 79.75 86 GLY A O 1
ATOM 683 N N . PHE A 1 87 ? 14.589 12.500 8.560 1.00 83.94 87 PHE A N 1
ATOM 684 C CA . PHE A 1 87 ? 14.304 13.488 9.615 1.00 83.94 87 PHE A CA 1
ATOM 685 C C . PHE A 1 87 ? 14.555 12.969 11.033 1.00 83.94 87 PHE A C 1
ATOM 687 O O . PHE A 1 87 ? 14.725 13.757 11.959 1.00 83.94 87 PHE A O 1
ATOM 694 N N . THR A 1 88 ? 14.578 11.650 11.225 1.00 86.19 88 THR A N 1
ATOM 695 C CA . THR A 1 88 ? 14.746 11.033 12.549 1.00 86.19 88 THR A CA 1
ATOM 696 C C . THR A 1 88 ? 16.203 10.868 12.972 1.00 86.19 88 THR A C 1
ATOM 698 O O . THR A 1 88 ? 16.456 10.410 14.082 1.00 86.19 88 THR A O 1
ATOM 701 N N . LEU A 1 89 ? 17.162 11.237 12.109 1.00 86.00 89 LEU A N 1
ATOM 702 C CA . LEU A 1 89 ? 18.610 11.167 12.364 1.00 86.00 89 LEU A CA 1
ATOM 703 C C . LEU A 1 89 ? 19.101 9.781 12.837 1.00 86.00 89 LEU A C 1
ATOM 705 O O . LEU A 1 89 ? 20.134 9.676 13.488 1.00 86.00 89 LEU A O 1
ATOM 709 N N . GLY A 1 90 ? 18.349 8.716 12.536 1.00 84.00 90 GLY A N 1
ATOM 710 C CA . GLY A 1 90 ? 18.644 7.352 12.987 1.00 84.00 90 GLY A CA 1
ATOM 711 C C . GLY A 1 90 ? 18.288 7.059 14.450 1.00 84.00 90 GLY A C 1
ATOM 712 O O . GLY A 1 90 ? 18.586 5.971 14.932 1.00 84.00 90 GLY A O 1
ATOM 713 N N . LEU A 1 91 ? 17.643 7.985 15.167 1.00 90.69 91 LEU A N 1
ATOM 714 C CA . LEU A 1 91 ? 17.252 7.786 16.563 1.00 90.69 91 LEU A CA 1
ATOM 715 C C . LEU A 1 91 ? 15.989 6.917 16.660 1.00 90.69 91 LEU A C 1
ATOM 717 O O . LEU A 1 91 ? 14.919 7.303 16.187 1.00 90.69 91 LEU A O 1
ATOM 721 N N . SER A 1 92 ? 16.087 5.773 17.342 1.00 92.38 92 SER A N 1
ATOM 722 C CA . SER A 1 92 ? 15.012 4.770 17.429 1.00 92.38 92 SER A CA 1
ATOM 723 C C . SER A 1 92 ? 13.713 5.313 18.040 1.00 92.38 92 SER A C 1
ATOM 725 O O . SER A 1 92 ? 12.617 4.992 17.581 1.00 92.38 92 SER A O 1
ATOM 727 N N . CYS A 1 93 ? 13.808 6.200 19.036 1.00 92.94 93 CYS A N 1
ATOM 728 C CA . CYS A 1 93 ? 12.630 6.846 19.620 1.00 92.94 93 CYS A CA 1
ATOM 729 C C . CYS A 1 93 ? 11.935 7.790 18.625 1.00 92.94 93 CYS A C 1
ATOM 731 O O . CYS A 1 93 ? 10.705 7.830 18.571 1.00 92.94 93 CYS A O 1
ATOM 733 N N . LEU A 1 94 ? 12.704 8.505 17.796 1.00 93.69 94 LEU A N 1
ATOM 734 C CA . LEU A 1 94 ? 12.164 9.377 16.754 1.00 93.69 94 LEU A CA 1
ATOM 735 C C . LEU A 1 94 ? 11.572 8.566 15.600 1.00 93.69 94 LEU A C 1
ATOM 737 O O . LEU A 1 94 ? 10.547 8.971 15.052 1.00 93.69 94 LEU A O 1
ATOM 741 N N . ASN A 1 95 ? 12.154 7.405 15.276 1.00 94.25 95 ASN A N 1
ATOM 742 C CA . ASN A 1 95 ? 11.582 6.453 14.323 1.00 94.25 95 ASN A CA 1
ATOM 743 C C . ASN A 1 95 ? 10.165 6.066 14.746 1.00 94.25 95 ASN A C 1
ATOM 745 O O . ASN A 1 95 ? 9.219 6.340 14.008 1.00 94.25 95 ASN A O 1
ATOM 749 N N . ARG A 1 96 ? 9.991 5.561 15.971 1.00 93.62 96 ARG A N 1
ATOM 750 C CA . ARG A 1 96 ? 8.671 5.169 16.483 1.00 93.62 96 ARG A CA 1
ATOM 751 C C . ARG A 1 96 ? 7.714 6.359 16.590 1.00 93.62 96 ARG A C 1
ATOM 753 O O . ARG A 1 96 ? 6.553 6.264 16.192 1.00 93.62 96 ARG A O 1
ATOM 760 N N . TYR A 1 97 ? 8.203 7.509 17.055 1.00 94.56 97 TYR A N 1
ATOM 761 C CA . TYR A 1 97 ? 7.393 8.723 17.182 1.00 94.56 97 TYR A CA 1
ATOM 762 C C . TYR A 1 97 ? 6.904 9.273 15.833 1.00 94.56 97 TYR A C 1
ATOM 764 O O . TYR A 1 97 ? 5.809 9.836 15.757 1.00 94.56 97 TYR A O 1
ATOM 772 N N . SER A 1 98 ? 7.659 9.072 14.748 1.00 94.19 98 SER A N 1
ATOM 773 C CA . SER A 1 98 ? 7.255 9.518 13.409 1.00 94.19 98 SER A CA 1
ATOM 774 C C . SER A 1 98 ? 5.912 8.918 12.962 1.00 94.19 98 SER A C 1
ATOM 776 O O . SER A 1 98 ? 5.093 9.623 12.370 1.00 94.19 98 SER A O 1
ATOM 778 N N . TYR A 1 99 ? 5.615 7.666 13.332 1.00 93.50 99 TYR A N 1
ATOM 779 C CA . TYR A 1 99 ? 4.324 7.023 13.057 1.00 93.50 99 TYR A CA 1
ATOM 780 C C . TYR A 1 99 ? 3.181 7.698 13.819 1.00 93.50 99 TYR A C 1
ATOM 782 O O . TYR A 1 99 ? 2.126 7.980 13.246 1.00 93.50 99 TYR A O 1
ATOM 790 N N . SER A 1 100 ? 3.393 8.009 15.101 1.00 94.00 100 SER A N 1
ATOM 791 C CA . SER A 1 100 ? 2.432 8.766 15.908 1.00 94.00 100 SER A CA 1
ATOM 792 C C . SER A 1 100 ? 2.171 10.153 15.322 1.00 94.00 100 SER A C 1
ATOM 794 O O . SER A 1 100 ? 1.020 10.584 15.272 1.00 94.00 100 SER A O 1
ATOM 796 N N . LEU A 1 101 ? 3.198 10.844 14.816 1.00 92.81 101 LEU A N 1
ATOM 797 C CA . LEU A 1 101 ? 3.026 12.137 14.148 1.00 92.81 101 LEU A CA 1
ATOM 798 C C . LEU A 1 101 ? 2.144 12.034 12.899 1.00 92.81 101 LEU A C 1
ATOM 800 O O . LEU A 1 101 ? 1.266 12.881 12.716 1.00 92.81 101 LEU A O 1
ATOM 804 N N . VAL A 1 102 ? 2.341 11.017 12.054 1.00 90.19 102 VAL A N 1
ATOM 805 C CA . VAL A 1 102 ? 1.491 10.799 10.871 1.00 90.19 102 VAL A CA 1
ATOM 806 C C . VAL A 1 102 ? 0.048 10.529 11.285 1.00 90.19 102 VAL A C 1
ATOM 808 O O . VAL A 1 102 ? -0.849 11.245 10.834 1.00 90.19 102 VAL A O 1
ATOM 811 N N . LYS A 1 103 ? -0.175 9.573 12.197 1.00 91.56 103 LYS A N 1
ATOM 812 C CA . LYS A 1 103 ? -1.516 9.208 12.684 1.00 91.56 103 LYS A CA 1
ATOM 813 C C . LYS A 1 103 ? -2.258 10.407 13.275 1.00 91.56 103 LYS A C 1
ATOM 815 O O . LYS A 1 103 ? -3.386 10.686 12.878 1.00 91.56 103 LYS A O 1
ATOM 820 N N . ARG A 1 104 ? -1.606 11.179 14.153 1.00 93.62 104 ARG A N 1
ATOM 821 C CA . ARG A 1 104 ? -2.185 12.391 14.766 1.00 93.62 104 ARG A CA 1
ATOM 822 C C . ARG A 1 104 ? -2.551 13.444 13.727 1.00 93.62 104 ARG A C 1
ATOM 824 O O . ARG A 1 104 ? -3.607 14.060 13.826 1.00 93.62 104 ARG A O 1
ATOM 831 N N . ASN A 1 105 ? -1.697 13.666 12.726 1.00 89.88 105 ASN A N 1
ATOM 832 C CA . ASN A 1 105 ? -1.968 14.651 11.679 1.00 89.88 105 ASN A CA 1
ATOM 833 C C . ASN A 1 105 ? -3.118 14.233 10.759 1.00 89.88 105 ASN A C 1
ATOM 835 O O . ASN A 1 105 ? -3.934 15.086 10.409 1.00 89.88 105 ASN A O 1
ATOM 839 N N . LEU A 1 106 ? -3.189 12.952 10.386 1.00 87.75 106 LEU A N 1
ATOM 840 C CA . LEU A 1 106 ? -4.305 12.403 9.617 1.00 87.75 106 LEU A CA 1
ATOM 841 C C . LEU A 1 106 ? -5.609 12.505 10.411 1.00 87.75 106 LEU A C 1
ATOM 843 O O . LEU A 1 106 ? -6.582 13.074 9.919 1.00 87.75 106 LEU A O 1
ATOM 847 N N . TRP A 1 107 ? -5.599 12.050 11.667 1.00 92.12 107 TRP A N 1
ATOM 848 C CA . TRP A 1 107 ? -6.778 12.082 12.524 1.00 92.12 107 TRP A CA 1
ATOM 849 C C . TRP A 1 107 ? -7.263 13.504 12.794 1.00 92.12 107 TRP A C 1
ATOM 851 O O . TRP A 1 107 ? -8.451 13.775 12.663 1.00 92.12 107 TRP A O 1
ATOM 861 N N . ARG A 1 108 ? -6.363 14.453 13.083 1.00 91.19 108 ARG A N 1
ATOM 862 C CA . ARG A 1 108 ? -6.725 15.858 13.333 1.00 91.19 108 ARG A CA 1
ATOM 863 C C . ARG A 1 108 ? -7.574 16.466 12.213 1.00 91.19 108 ARG A C 1
ATOM 865 O O . ARG A 1 108 ? -8.466 17.247 12.513 1.00 91.19 108 ARG A O 1
ATOM 872 N N . LYS A 1 109 ? -7.319 16.107 10.949 1.00 85.12 109 LYS A N 1
ATOM 873 C CA . LYS A 1 109 ? -8.087 16.609 9.794 1.00 85.12 109 LYS A CA 1
ATOM 874 C C . LYS A 1 109 ? -9.502 16.031 9.700 1.00 85.12 109 LYS A C 1
ATOM 876 O O . LYS A 1 109 ? -10.356 16.636 9.068 1.00 85.12 109 LYS A O 1
ATOM 881 N N . GLN A 1 110 ? -9.736 14.858 10.280 1.00 88.19 110 GLN A N 1
ATOM 882 C CA . GLN A 1 110 ? -11.007 14.136 10.179 1.00 88.19 110 GLN A CA 1
ATOM 883 C C . GLN A 1 110 ? -11.813 14.170 11.485 1.00 88.19 110 GLN A C 1
ATOM 885 O O . GLN A 1 110 ? -13.026 13.993 11.448 1.00 88.19 110 GLN A O 1
ATOM 890 N N . ARG A 1 111 ? -11.156 14.416 12.626 1.00 92.06 111 ARG A N 1
ATOM 891 C CA . ARG A 1 111 ? -11.694 14.248 13.983 1.00 92.06 111 ARG A CA 1
ATOM 892 C C . ARG A 1 111 ? -13.029 14.946 14.203 1.00 92.06 111 ARG A C 1
ATOM 894 O O . ARG A 1 111 ? -13.950 14.309 14.693 1.00 92.06 111 ARG A O 1
ATOM 901 N N . GLU A 1 112 ? -13.114 16.239 13.898 1.00 91.75 112 GLU A N 1
ATOM 902 C CA . GLU A 1 112 ? -14.321 17.038 14.153 1.00 91.75 112 GLU A CA 1
ATOM 903 C C . GLU A 1 112 ? -15.522 16.468 13.396 1.00 91.75 112 GLU A C 1
ATOM 905 O O . GLU A 1 112 ? -16.534 16.114 13.990 1.00 91.75 112 GLU A O 1
ATOM 910 N N . ARG A 1 113 ? -15.340 16.264 12.094 1.00 90.56 113 ARG A N 1
ATOM 911 C CA . ARG A 1 113 ? -16.330 15.718 11.170 1.00 90.56 113 ARG A CA 1
ATOM 912 C C . ARG A 1 113 ? -16.776 14.305 11.533 1.00 90.56 113 ARG A C 1
ATOM 914 O O . ARG A 1 113 ? -17.972 14.044 11.601 1.00 90.56 113 ARG A O 1
ATOM 921 N N . VAL A 1 114 ? -15.827 13.399 11.774 1.00 93.19 114 VAL A N 1
ATOM 922 C CA . VAL A 1 114 ? -16.120 12.005 12.139 1.00 93.19 114 VAL A CA 1
ATOM 923 C C . VAL A 1 114 ? -16.840 11.953 13.482 1.00 93.19 114 VAL A C 1
ATOM 925 O O . VAL A 1 114 ? -17.831 11.244 13.600 1.00 93.19 114 VAL A O 1
ATOM 928 N N . ASN A 1 115 ? -16.396 12.718 14.484 1.00 96.38 115 ASN A N 1
ATOM 929 C CA . ASN A 1 115 ? -17.052 12.737 15.791 1.00 96.38 115 ASN A CA 1
ATOM 930 C C . ASN A 1 115 ? -18.456 13.349 15.730 1.00 96.38 115 ASN A C 1
ATOM 932 O O . ASN A 1 115 ? -19.362 12.786 16.334 1.00 96.38 115 ASN A O 1
ATOM 936 N N . ALA A 1 116 ? -18.656 14.426 14.963 1.00 95.00 116 ALA A N 1
ATOM 937 C CA . ALA A 1 116 ? -19.989 14.971 14.720 1.00 95.00 116 ALA A CA 1
ATOM 938 C C . ALA A 1 116 ? -20.902 13.912 14.086 1.00 95.00 116 ALA A C 1
ATOM 940 O O . ALA A 1 116 ? -21.997 13.674 14.582 1.00 95.00 116 ALA A O 1
ATOM 941 N N . CYS A 1 117 ? -20.423 13.191 13.065 1.00 94.62 117 CYS A N 1
ATOM 942 C CA . CYS A 1 117 ? -21.213 12.134 12.433 1.00 94.62 117 CYS A CA 1
ATOM 943 C C . CYS A 1 117 ? -21.500 10.961 13.385 1.00 94.62 117 CYS A C 1
ATOM 945 O O . CYS A 1 117 ? -22.623 10.465 13.423 1.00 94.62 117 CYS A O 1
ATOM 947 N N . ARG A 1 118 ? -20.521 10.545 14.202 1.00 96.69 118 ARG A N 1
ATOM 948 C CA . ARG A 1 118 ? -20.710 9.514 15.238 1.00 96.69 118 ARG A CA 1
ATOM 949 C C . ARG A 1 118 ? -21.827 9.881 16.209 1.00 96.69 118 ARG A C 1
ATOM 951 O O . ARG A 1 118 ? -22.643 9.029 16.534 1.00 96.69 118 ARG A O 1
ATOM 958 N N . GLN A 1 119 ? -21.875 11.133 16.648 1.00 96.25 119 GLN A N 1
ATOM 959 C CA . GLN A 1 119 ? -22.882 11.588 17.603 1.00 96.25 119 GLN A CA 1
ATOM 960 C C . GLN A 1 119 ? -24.249 11.784 16.938 1.00 96.25 119 GLN A C 1
ATOM 962 O O . GLN A 1 119 ? -25.247 11.289 17.450 1.00 96.25 119 GLN A O 1
ATOM 967 N N . GLU A 1 120 ? -24.291 12.479 15.799 1.00 94.00 120 GLU A N 1
ATOM 968 C CA . GLU A 1 120 ? -25.535 12.875 15.128 1.00 94.00 120 GLU A CA 1
ATOM 969 C C . GLU A 1 120 ? -26.227 11.709 14.407 1.00 94.00 120 GLU A C 1
ATOM 971 O O . GLU A 1 120 ? -27.442 11.573 14.512 1.00 94.00 120 GLU A O 1
ATOM 976 N N . PHE A 1 121 ? -25.477 10.863 13.688 1.00 93.19 121 PHE A N 1
ATOM 977 C CA . PHE A 1 121 ? -26.052 9.775 12.882 1.00 93.19 121 PHE A CA 1
ATOM 978 C C . PHE A 1 121 ? -26.115 8.441 13.621 1.00 93.19 121 PHE A C 1
ATOM 980 O O . PHE A 1 121 ? -26.981 7.626 13.315 1.00 93.19 121 PHE A O 1
ATOM 987 N N . LEU A 1 122 ? -25.184 8.187 14.547 1.00 95.31 122 LEU A N 1
ATOM 988 C CA . LEU A 1 122 ? -25.007 6.860 15.148 1.00 95.31 122 LEU A CA 1
ATOM 989 C C . LEU A 1 122 ? -25.261 6.827 16.661 1.00 95.31 122 LEU A C 1
ATOM 991 O O . LEU A 1 122 ? -25.264 5.748 17.244 1.00 95.31 122 LEU A O 1
ATOM 995 N N . GLY A 1 123 ? -25.434 7.981 17.315 1.00 95.38 123 GLY A N 1
ATOM 996 C CA . GLY A 1 123 ? -25.588 8.056 18.773 1.00 95.38 123 GLY A CA 1
ATOM 997 C C . GLY A 1 123 ? -24.363 7.573 19.563 1.00 95.38 123 GLY A C 1
ATOM 998 O O . GLY A 1 123 ? -24.472 7.287 20.753 1.00 95.38 123 GLY A O 1
ATOM 999 N N . LEU A 1 124 ? -23.196 7.473 18.920 1.00 96.81 124 LEU A N 1
ATOM 1000 C CA . LEU A 1 124 ? -21.963 6.976 19.524 1.00 96.81 124 LEU A CA 1
ATOM 1001 C C . LEU A 1 124 ? -21.150 8.101 20.180 1.00 96.81 124 LEU A C 1
ATOM 1003 O O . LEU A 1 124 ? -21.149 9.241 19.701 1.00 96.81 124 LEU A O 1
ATOM 1007 N N . PRO A 1 125 ? -20.366 7.791 21.231 1.00 96.75 125 PRO A N 1
ATOM 1008 C CA . PRO A 1 125 ? -19.437 8.752 21.802 1.00 96.75 125 PRO A CA 1
ATOM 1009 C C . PRO A 1 125 ? -18.331 9.130 20.798 1.00 96.75 125 PRO A C 1
ATOM 1011 O O . PRO A 1 125 ? -17.986 8.345 19.901 1.00 96.75 125 PRO A O 1
ATOM 1014 N N . PRO A 1 126 ? -17.732 10.325 20.947 1.00 97.00 126 PRO A N 1
ATOM 1015 C CA . PRO A 1 126 ? -16.610 10.744 20.120 1.00 97.00 126 PRO A CA 1
ATOM 1016 C C . PRO A 1 126 ? -15.378 9.863 20.367 1.00 97.00 126 PRO A C 1
ATOM 1018 O O . PRO A 1 126 ? -15.103 9.448 21.491 1.00 97.00 126 PRO A O 1
ATOM 1021 N N . VAL A 1 127 ? -14.571 9.653 19.328 1.00 96.19 127 VAL A N 1
ATOM 1022 C CA . VAL A 1 127 ? -13.268 8.991 19.459 1.00 96.19 127 VAL A CA 1
ATOM 1023 C C . VAL A 1 127 ? -12.312 9.918 20.210 1.00 96.19 127 VAL A C 1
ATOM 1025 O O . VAL A 1 127 ? -12.048 11.052 19.788 1.00 96.19 127 VAL A O 1
ATOM 1028 N N . THR A 1 128 ? -11.781 9.424 21.328 1.00 94.31 128 THR A N 1
ATOM 1029 C CA . THR A 1 128 ? -10.908 10.177 22.243 1.00 94.31 128 THR A CA 1
ATOM 1030 C C . THR A 1 128 ? -9.424 10.002 21.937 1.00 94.31 128 THR A C 1
ATOM 1032 O O . THR A 1 128 ? -8.628 10.886 22.265 1.00 94.31 128 THR A O 1
ATOM 1035 N N . SER A 1 129 ? -9.048 8.909 21.262 1.00 95.44 129 SER A N 1
ATOM 1036 C CA . SER A 1 129 ? -7.663 8.633 20.878 1.00 95.44 129 SER A CA 1
ATOM 1037 C C . SER A 1 129 ? -7.068 9.801 20.075 1.00 95.44 129 SER A C 1
ATOM 1039 O O . SER A 1 129 ? -7.645 10.215 19.061 1.00 95.44 129 SER A O 1
ATOM 1041 N N . PRO A 1 130 ? -5.889 10.330 20.461 1.00 94.06 130 PRO A N 1
ATOM 1042 C CA . PRO A 1 130 ? -5.217 11.379 19.696 1.00 94.06 130 PRO A CA 1
ATOM 1043 C C . PRO A 1 130 ? -4.727 10.880 18.327 1.00 94.06 130 PRO A C 1
ATOM 1045 O O . PRO A 1 130 ? -4.461 11.686 17.439 1.00 94.06 130 PRO A O 1
ATOM 1048 N N . GLU A 1 131 ? -4.621 9.564 18.151 1.00 94.31 131 GLU A N 1
ATOM 1049 C CA . GLU A 1 131 ? -4.207 8.892 16.916 1.00 94.31 131 GLU A CA 1
ATOM 1050 C C . GLU A 1 131 ? -5.399 8.338 16.114 1.00 94.31 131 GLU A C 1
ATOM 1052 O O . GLU A 1 131 ? -5.203 7.666 15.101 1.00 94.31 131 GLU A O 1
ATOM 1057 N N . GLY A 1 132 ? -6.629 8.635 16.547 1.00 94.12 132 GLY A N 1
ATOM 1058 C CA . GLY A 1 132 ? -7.863 8.222 15.881 1.00 94.12 132 GLY A CA 1
ATOM 1059 C C . GLY A 1 132 ? -8.090 6.717 15.908 1.00 94.12 132 GLY A C 1
ATOM 1060 O O . GLY A 1 132 ? -7.563 6.018 16.777 1.00 94.12 132 GLY A O 1
ATOM 1061 N N . ILE A 1 133 ? -8.853 6.222 14.927 1.00 93.69 133 ILE A N 1
ATOM 1062 C CA . ILE A 1 133 ? -9.157 4.790 14.783 1.00 93.69 133 ILE A CA 1
ATOM 1063 C C . ILE A 1 133 ? -7.879 3.962 14.704 1.00 93.69 133 ILE A C 1
ATOM 1065 O O . ILE A 1 133 ? -7.733 2.995 15.437 1.00 93.69 133 ILE A O 1
ATOM 1069 N N . MET A 1 134 ? -6.902 4.388 13.901 1.00 90.81 134 MET A N 1
ATOM 1070 C CA . MET A 1 134 ? -5.643 3.655 13.765 1.00 90.81 134 MET A CA 1
ATOM 1071 C C . MET A 1 134 ? -4.871 3.560 15.090 1.00 90.81 134 MET A C 1
ATOM 1073 O O . MET A 1 134 ? -4.151 2.596 15.321 1.00 90.81 134 MET A O 1
ATOM 1077 N N . GLY A 1 135 ? -4.999 4.550 15.977 1.00 92.19 135 GLY A N 1
ATOM 1078 C CA . GLY A 1 135 ? -4.468 4.454 17.337 1.00 92.19 135 GLY A CA 1
ATOM 1079 C C . GLY A 1 135 ? -5.175 3.394 18.179 1.00 92.19 135 GLY A C 1
ATOM 1080 O O . GLY A 1 135 ? -4.506 2.661 18.896 1.00 92.19 135 GLY A O 1
ATOM 1081 N N . MET A 1 136 ? -6.504 3.305 18.066 1.00 92.25 136 MET A N 1
ATOM 1082 C CA . MET A 1 136 ? -7.303 2.308 18.787 1.00 92.25 136 MET A CA 1
ATOM 1083 C C . MET A 1 136 ? -6.983 0.889 18.313 1.00 92.25 136 MET A C 1
ATOM 1085 O O . MET A 1 136 ? -6.687 0.050 19.148 1.00 92.25 136 MET A O 1
ATOM 1089 N N . LEU A 1 137 ? -6.904 0.657 16.996 1.00 90.19 137 LEU A N 1
ATOM 1090 C CA . LEU A 1 137 ? -6.555 -0.660 16.440 1.00 90.19 137 LEU A CA 1
ATOM 1091 C C . LEU A 1 137 ? -5.191 -1.162 16.926 1.00 90.19 137 LEU A C 1
ATOM 1093 O O . LEU A 1 137 ? -5.033 -2.334 17.225 1.00 90.19 137 LEU A O 1
ATOM 1097 N N . HIS A 1 138 ? -4.188 -0.283 17.020 1.00 88.62 138 HIS A N 1
ATOM 1098 C CA . HIS A 1 138 ? -2.876 -0.693 17.529 1.00 88.62 138 HIS A CA 1
ATOM 1099 C C . HIS A 1 138 ? -2.887 -0.979 19.037 1.00 88.62 138 HIS A C 1
ATOM 1101 O O . HIS A 1 138 ? -2.112 -1.819 19.496 1.00 88.62 138 HIS A O 1
ATOM 1107 N N . ALA A 1 139 ? -3.714 -0.259 19.800 1.00 88.94 139 ALA A N 1
ATOM 1108 C CA . ALA A 1 139 ? -3.824 -0.415 21.248 1.00 88.94 139 ALA A CA 1
ATOM 1109 C C . ALA A 1 139 ? -4.677 -1.625 21.661 1.00 88.94 139 ALA A C 1
ATOM 1111 O O . ALA A 1 139 ? -4.552 -2.076 22.792 1.00 88.94 139 ALA A O 1
ATOM 1112 N N . ASP A 1 140 ? -5.524 -2.128 20.765 1.00 88.94 140 ASP A N 1
ATOM 1113 C CA . ASP A 1 140 ? -6.410 -3.264 21.002 1.00 88.94 140 ASP A CA 1
ATOM 1114 C C . ASP A 1 140 ? -5.698 -4.588 20.688 1.00 88.94 140 ASP A C 1
ATOM 1116 O O . ASP A 1 140 ? -5.335 -4.850 19.539 1.00 88.94 140 ASP A O 1
ATOM 1120 N N . ASP A 1 141 ? -5.419 -5.390 21.717 1.00 86.31 141 ASP A N 1
ATOM 1121 C CA . ASP A 1 141 ? -4.704 -6.675 21.621 1.00 86.31 141 ASP A CA 1
ATOM 1122 C C . ASP A 1 141 ? -5.507 -7.782 20.940 1.00 86.31 141 ASP A C 1
ATOM 1124 O O . ASP A 1 141 ? -4.905 -8.716 20.413 1.00 86.31 141 ASP A O 1
ATOM 1128 N N . ASP A 1 142 ? -6.826 -7.623 20.836 1.00 85.00 142 ASP A N 1
ATOM 1129 C CA . ASP A 1 142 ? -7.695 -8.585 20.164 1.00 85.00 142 ASP A CA 1
ATOM 1130 C C . ASP A 1 142 ? -7.808 -8.314 18.649 1.00 85.00 142 ASP A C 1
ATOM 1132 O O . ASP A 1 142 ? -8.388 -9.110 17.906 1.00 85.00 142 ASP A O 1
ATOM 1136 N N . VAL A 1 143 ? -7.238 -7.203 18.160 1.00 87.38 143 VAL A N 1
ATOM 1137 C CA . VAL A 1 143 ? -7.270 -6.823 16.742 1.00 87.38 143 VAL A CA 1
ATOM 1138 C C . VAL A 1 143 ? -5.993 -7.244 16.017 1.00 87.38 143 VAL A C 1
ATOM 1140 O O . VAL A 1 143 ? -4.908 -6.704 16.240 1.00 87.38 143 VAL A O 1
ATOM 1143 N N . THR A 1 144 ? -6.152 -8.120 15.024 1.00 89.12 144 THR A N 1
ATOM 1144 C CA . THR A 1 144 ? -5.119 -8.413 14.021 1.00 89.12 144 THR A CA 1
ATOM 1145 C C . THR A 1 144 ? -5.355 -7.596 12.750 1.00 89.12 144 THR A C 1
ATOM 1147 O O . THR A 1 144 ? -6.424 -7.652 12.142 1.00 89.12 144 THR A O 1
ATOM 1150 N N . ILE A 1 145 ? -4.335 -6.855 12.307 1.00 90.38 145 ILE A N 1
ATOM 1151 C CA . ILE A 1 145 ? -4.348 -6.122 11.036 1.00 90.38 145 ILE A CA 1
ATOM 1152 C C . ILE A 1 145 ? -3.885 -7.049 9.912 1.00 90.38 145 ILE A C 1
ATOM 1154 O O . ILE A 1 145 ? -2.742 -7.501 9.889 1.00 90.38 145 ILE A O 1
ATOM 1158 N N . HIS A 1 146 ? -4.751 -7.303 8.938 1.00 89.75 146 HIS A N 1
ATOM 1159 C CA . HIS A 1 146 ? -4.411 -8.091 7.762 1.00 89.75 146 HIS A CA 1
ATOM 1160 C C . HIS A 1 146 ? -3.822 -7.193 6.670 1.00 89.75 146 HIS A C 1
ATOM 1162 O O . HIS A 1 146 ? -4.347 -6.124 6.356 1.00 89.75 146 HIS A O 1
ATOM 1168 N N . ILE A 1 147 ? -2.728 -7.634 6.058 1.00 90.31 147 ILE A N 1
ATOM 1169 C CA . ILE A 1 147 ? -2.069 -6.944 4.950 1.00 90.31 147 ILE A CA 1
ATOM 1170 C C . ILE A 1 147 ? -1.988 -7.910 3.766 1.00 90.31 147 ILE A C 1
ATOM 1172 O O . ILE A 1 147 ? -1.334 -8.953 3.822 1.00 90.31 147 ILE A O 1
ATOM 1176 N N . ALA A 1 148 ? -2.661 -7.553 2.676 1.00 89.56 148 ALA A N 1
ATOM 1177 C CA . ALA A 1 148 ? -2.641 -8.260 1.399 1.00 89.56 148 ALA A CA 1
ATOM 1178 C C . ALA A 1 148 ? -1.411 -7.857 0.571 1.00 89.56 148 ALA A C 1
ATOM 1180 O O . ALA A 1 148 ? -1.513 -7.232 -0.490 1.00 89.56 148 ALA A O 1
ATOM 1181 N N . ALA A 1 149 ? -0.231 -8.154 1.109 1.00 89.00 149 ALA A N 1
ATOM 1182 C CA . ALA A 1 149 ? 1.057 -7.988 0.452 1.00 89.00 149 ALA A CA 1
ATOM 1183 C C . ALA A 1 149 ? 2.075 -8.977 1.035 1.00 89.00 149 ALA A C 1
ATOM 1185 O O . ALA A 1 149 ? 1.869 -9.527 2.118 1.00 89.00 149 ALA A O 1
ATOM 1186 N N . SER A 1 150 ? 3.191 -9.170 0.331 1.00 89.31 150 SER A N 1
ATOM 1187 C CA . SER A 1 150 ? 4.323 -9.944 0.852 1.00 89.31 150 SER A CA 1
ATOM 1188 C C . SER A 1 150 ? 4.946 -9.273 2.080 1.00 89.31 150 SER A C 1
ATOM 1190 O O . SER A 1 150 ? 5.091 -8.045 2.124 1.00 89.31 150 SER A O 1
ATOM 1192 N N . GLN A 1 151 ? 5.423 -10.077 3.034 1.00 89.75 151 GLN A N 1
ATOM 1193 C CA . GLN A 1 151 ? 6.183 -9.596 4.196 1.00 89.75 151 GLN A CA 1
ATOM 1194 C C . GLN A 1 151 ? 7.486 -8.881 3.794 1.00 89.75 151 GLN A C 1
ATOM 1196 O O . GLN A 1 151 ? 8.014 -8.060 4.548 1.00 89.75 151 GLN A O 1
ATOM 1201 N N . LEU A 1 152 ? 7.963 -9.084 2.560 1.00 89.06 152 LEU A N 1
ATOM 1202 C CA . LEU A 1 152 ? 9.059 -8.310 1.977 1.00 89.06 152 LEU A CA 1
ATOM 1203 C C . LEU A 1 152 ? 8.775 -6.795 1.929 1.00 89.06 152 LEU A C 1
ATOM 1205 O O . LEU A 1 152 ? 9.703 -6.018 1.710 1.00 89.06 152 LEU A O 1
ATOM 1209 N N . PHE A 1 153 ? 7.537 -6.343 2.143 1.00 84.69 153 PHE A N 1
ATOM 1210 C CA . PHE A 1 153 ? 7.173 -4.924 2.235 1.00 84.69 153 PHE A CA 1
ATOM 1211 C C . PHE A 1 153 ? 7.031 -4.400 3.674 1.00 84.69 153 PHE A C 1
ATOM 1213 O O . PHE A 1 153 ? 6.740 -3.221 3.854 1.00 84.69 153 PHE A O 1
ATOM 1220 N N . ALA A 1 154 ? 7.287 -5.226 4.696 1.00 86.88 154 ALA A N 1
ATOM 1221 C CA . ALA A 1 154 ? 7.068 -4.861 6.099 1.00 86.88 154 ALA A CA 1
ATOM 1222 C C . ALA A 1 154 ? 8.047 -3.814 6.665 1.00 86.88 154 ALA A C 1
ATOM 1224 O O . ALA A 1 154 ? 7.757 -3.163 7.666 1.00 86.88 154 ALA A O 1
ATOM 1225 N N . GLY A 1 155 ? 9.199 -3.627 6.024 1.00 83.88 155 GLY A N 1
ATOM 1226 C CA . GLY A 1 155 ? 10.222 -2.672 6.443 1.00 83.88 155 GLY A CA 1
ATOM 1227 C C . GLY A 1 155 ? 11.455 -2.742 5.543 1.00 83.88 155 GLY A C 1
ATOM 1228 O O . GLY A 1 155 ? 11.553 -3.644 4.717 1.00 83.88 155 GLY A O 1
ATOM 1229 N N . PRO A 1 156 ? 12.437 -1.837 5.668 1.00 84.12 156 PRO A N 1
ATOM 1230 C CA . PRO A 1 156 ? 13.607 -1.765 4.782 1.00 84.12 156 PRO A CA 1
ATOM 1231 C C . PRO A 1 156 ? 14.511 -3.010 4.818 1.00 84.12 156 PRO A C 1
ATOM 1233 O O . PRO A 1 156 ? 15.260 -3.240 3.868 1.00 84.12 156 PRO A O 1
ATOM 1236 N N . ASN A 1 157 ? 14.390 -3.861 5.837 1.00 88.25 157 ASN A N 1
ATOM 1237 C CA . ASN A 1 157 ? 15.190 -5.079 5.998 1.00 88.25 157 ASN A CA 1
ATOM 1238 C C . ASN A 1 157 ? 14.557 -6.362 5.429 1.00 88.25 157 ASN A C 1
ATOM 1240 O O . ASN A 1 157 ? 15.075 -7.447 5.663 1.00 88.25 157 ASN A O 1
ATOM 1244 N N . LEU A 1 158 ? 13.469 -6.254 4.657 1.00 88.81 158 LEU A N 1
ATOM 1245 C CA . LEU A 1 158 ? 12.811 -7.391 3.967 1.00 88.81 158 LEU A CA 1
ATOM 1246 C C . LEU A 1 158 ? 12.170 -8.401 4.917 1.00 88.81 158 LEU A C 1
ATOM 1248 O O . LEU A 1 158 ? 11.834 -9.506 4.512 1.00 88.81 158 LEU A O 1
ATOM 1252 N N . LYS A 1 159 ? 11.951 -7.989 6.162 1.00 90.06 159 LYS A N 1
ATOM 1253 C CA . LYS A 1 159 ? 11.298 -8.762 7.209 1.00 90.06 159 LYS A CA 1
ATOM 1254 C C . LYS A 1 159 ? 10.443 -7.845 8.075 1.00 90.06 159 LYS A C 1
ATOM 1256 O O . LYS A 1 159 ? 10.557 -6.620 7.992 1.00 90.06 159 LYS A O 1
ATOM 1261 N N . LEU A 1 160 ? 9.603 -8.458 8.904 1.00 91.19 160 LEU A N 1
ATOM 1262 C CA . LEU A 1 160 ? 8.891 -7.736 9.955 1.00 91.19 160 LEU A CA 1
ATOM 1263 C C . LEU A 1 160 ? 9.923 -7.227 10.982 1.00 91.19 160 LEU A C 1
ATOM 1265 O O . LEU A 1 160 ? 10.785 -8.024 11.369 1.00 91.19 160 LEU A O 1
ATOM 1269 N N . PRO A 1 161 ? 9.875 -5.947 11.394 1.00 92.12 161 PRO A N 1
ATOM 1270 C CA . PRO A 1 161 ? 10.755 -5.440 12.441 1.00 92.12 161 PRO A CA 1
ATOM 1271 C C . PRO A 1 161 ? 10.591 -6.218 13.747 1.00 92.12 161 PRO A C 1
ATOM 1273 O O . PRO A 1 161 ? 9.485 -6.617 14.104 1.00 92.12 161 PRO A O 1
ATOM 1276 N N . GLU A 1 162 ? 11.690 -6.419 14.470 1.00 91.94 162 GLU A N 1
ATOM 1277 C CA . GLU A 1 162 ? 11.718 -7.296 15.655 1.00 91.94 162 GLU A CA 1
ATOM 1278 C C . GLU A 1 162 ? 10.905 -6.753 16.839 1.00 91.94 162 GLU A C 1
ATOM 1280 O O . GLU A 1 162 ? 10.462 -7.522 17.686 1.00 91.94 162 GLU A O 1
ATOM 1285 N N . ASP A 1 163 ? 10.691 -5.435 16.901 1.00 92.88 163 ASP A N 1
ATOM 1286 C CA . ASP A 1 163 ? 9.906 -4.776 17.950 1.00 92.88 163 ASP A CA 1
ATOM 1287 C C . ASP A 1 163 ? 8.410 -4.644 17.617 1.00 92.88 163 ASP A C 1
ATOM 1289 O O . ASP A 1 163 ? 7.666 -4.006 18.371 1.00 92.88 163 ASP A O 1
ATOM 1293 N N . VAL A 1 164 ? 7.972 -5.224 16.495 1.00 91.12 164 VAL A N 1
ATOM 1294 C CA . VAL A 1 164 ? 6.562 -5.334 16.119 1.00 91.12 164 VAL A CA 1
ATOM 1295 C C . VAL A 1 164 ? 6.050 -6.711 16.521 1.00 91.12 164 VAL A C 1
ATOM 1297 O O . VAL A 1 164 ? 6.597 -7.736 16.122 1.00 91.12 164 VAL A O 1
ATOM 1300 N N . ASP A 1 165 ? 4.965 -6.729 17.290 1.00 90.19 165 ASP A N 1
ATOM 1301 C CA . ASP A 1 165 ? 4.289 -7.963 17.677 1.00 90.19 165 ASP A CA 1
ATOM 1302 C C . ASP A 1 165 ? 3.711 -8.673 16.441 1.00 90.19 165 ASP A C 1
ATOM 1304 O O . ASP A 1 165 ? 2.875 -8.125 15.718 1.00 90.19 165 ASP A O 1
ATOM 1308 N N . ALA A 1 166 ? 4.158 -9.906 16.203 1.00 89.44 166 ALA A N 1
ATOM 1309 C CA . ALA A 1 166 ? 3.719 -10.718 15.074 1.00 89.44 166 ALA A CA 1
ATOM 1310 C C . ALA A 1 166 ? 2.237 -11.125 15.159 1.00 89.44 166 ALA A C 1
ATOM 1312 O O . ALA A 1 166 ? 1.650 -11.454 14.136 1.00 89.44 166 ALA A O 1
ATOM 1313 N N . SER A 1 167 ? 1.612 -11.088 16.341 1.00 88.62 167 SER A N 1
ATOM 1314 C CA . SER A 1 167 ? 0.174 -11.357 16.495 1.00 88.62 167 SER A CA 1
ATOM 1315 C C . SER A 1 167 ? -0.706 -10.187 16.032 1.00 88.62 167 SER A C 1
ATOM 1317 O O . SER A 1 167 ? -1.845 -10.381 15.599 1.00 88.62 167 SER A O 1
ATOM 1319 N N . LYS A 1 168 ? -0.158 -8.964 16.041 1.00 89.44 168 LYS A N 1
ATOM 1320 C CA . LYS A 1 168 ? -0.865 -7.740 15.634 1.00 89.44 168 LYS A CA 1
ATOM 1321 C C . LYS A 1 168 ? -1.016 -7.599 14.130 1.00 89.44 168 LYS A C 1
ATOM 1323 O O . LYS A 1 168 ? -1.801 -6.769 13.671 1.00 89.44 168 LYS A O 1
ATOM 1328 N N . VAL A 1 169 ? -0.257 -8.364 13.351 1.00 90.50 169 VAL A N 1
ATOM 1329 C CA . VAL A 1 169 ? -0.253 -8.241 11.899 1.00 90.50 169 VAL A CA 1
ATOM 1330 C C . VAL A 1 169 ? -0.138 -9.578 11.206 1.00 90.50 169 VAL A C 1
ATOM 1332 O O . VAL A 1 169 ? 0.719 -10.395 11.513 1.00 90.50 169 VAL A O 1
ATOM 1335 N N . ASN A 1 170 ? -0.956 -9.749 10.179 1.00 89.12 170 ASN A N 1
ATOM 1336 C CA . ASN A 1 170 ? -0.894 -10.893 9.294 1.00 89.12 170 ASN A CA 1
ATOM 1337 C C . ASN A 1 170 ? -0.583 -10.426 7.867 1.00 89.12 170 ASN A C 1
ATOM 1339 O O . ASN A 1 170 ? -1.445 -9.862 7.189 1.00 89.12 170 ASN A O 1
ATOM 1343 N N . TYR A 1 171 ? 0.647 -10.665 7.406 1.00 89.75 171 TYR A N 1
ATOM 1344 C CA . TYR A 1 171 ? 1.003 -10.527 5.993 1.00 89.75 171 TYR A CA 1
ATOM 1345 C C . TYR A 1 171 ? 0.523 -11.766 5.251 1.00 89.75 171 TYR A C 1
ATOM 1347 O O . TYR A 1 171 ? 1.184 -12.799 5.245 1.00 89.75 171 TYR A O 1
ATOM 1355 N N . SER A 1 172 ? -0.642 -11.647 4.626 1.00 86.56 172 SER A N 1
ATOM 1356 C CA . SER A 1 172 ? -1.259 -12.772 3.928 1.00 86.56 172 SER A CA 1
ATOM 1357 C C . SER A 1 172 ? -0.541 -13.129 2.626 1.00 86.56 172 SER A C 1
ATOM 1359 O O . SER A 1 172 ? -0.674 -14.257 2.180 1.00 86.56 172 SER A O 1
ATOM 1361 N N . GLY A 1 173 ? 0.241 -12.217 2.031 1.00 88.69 173 GLY A N 1
ATOM 1362 C CA . GLY A 1 173 ? 0.689 -12.275 0.635 1.00 88.69 173 GLY A CA 1
ATOM 1363 C C . GLY A 1 173 ? -0.291 -11.538 -0.288 1.00 88.69 173 GLY A C 1
ATOM 1364 O O . GLY A 1 173 ? -1.210 -10.864 0.175 1.00 88.69 173 GLY A O 1
ATOM 1365 N N . PHE A 1 174 ? -0.106 -11.609 -1.605 1.00 88.31 174 PHE A N 1
ATOM 1366 C CA . PHE A 1 174 ? -0.976 -10.883 -2.536 1.00 88.31 174 PHE A CA 1
ATOM 1367 C C . PHE A 1 174 ? -2.302 -11.617 -2.761 1.00 88.31 174 PHE A C 1
ATOM 1369 O O . PHE A 1 174 ? -2.375 -12.845 -2.697 1.00 88.31 174 PHE A O 1
ATOM 1376 N N . LEU A 1 175 ? -3.356 -10.853 -3.049 1.00 86.81 175 LEU A N 1
ATOM 1377 C CA . LEU A 1 175 ? -4.647 -11.389 -3.474 1.00 86.81 175 LEU A CA 1
ATOM 1378 C C . LEU A 1 175 ? -4.718 -11.343 -4.997 1.00 86.81 175 LEU A C 1
ATOM 1380 O O . LEU A 1 175 ? -4.764 -10.265 -5.594 1.00 86.81 175 LEU A O 1
ATOM 1384 N N . PHE A 1 176 ? -4.708 -12.517 -5.619 1.00 82.12 176 PHE A N 1
ATOM 1385 C CA . PHE A 1 176 ? -4.894 -12.657 -7.058 1.00 82.12 176 PHE A CA 1
ATOM 1386 C C . PHE A 1 176 ? -6.363 -12.965 -7.376 1.00 82.12 176 PHE A C 1
ATOM 1388 O O . PHE A 1 176 ? -7.008 -13.694 -6.620 1.00 82.12 176 PHE A O 1
ATOM 1395 N N . PRO A 1 177 ? -6.914 -12.411 -8.471 1.00 73.69 177 PRO A N 1
ATOM 1396 C CA . PRO A 1 177 ? -8.296 -12.664 -8.858 1.00 73.69 177 PRO A CA 1
ATOM 1397 C C . PRO A 1 177 ? -8.535 -14.149 -9.168 1.00 73.69 177 PRO A C 1
ATOM 1399 O O . PRO A 1 177 ? -7.663 -14.835 -9.707 1.00 73.69 177 PRO A O 1
ATOM 1402 N N . LEU A 1 178 ? -9.743 -14.630 -8.854 1.00 70.94 178 LEU A N 1
ATOM 1403 C CA . LEU A 1 178 ? -10.183 -15.979 -9.208 1.00 70.94 178 LEU A CA 1
ATOM 1404 C C . LEU A 1 178 ? -10.350 -16.083 -10.725 1.00 70.94 178 LEU A C 1
ATOM 1406 O O . LEU A 1 178 ? -11.162 -15.383 -11.329 1.00 70.94 178 LEU A O 1
ATOM 1410 N N . GLY A 1 179 ? -9.591 -16.993 -11.328 1.00 65.62 179 GLY A N 1
ATOM 1411 C CA . GLY A 1 179 ? -9.597 -17.213 -12.767 1.00 65.62 179 GLY A CA 1
ATOM 1412 C C . GLY A 1 179 ? -8.569 -16.352 -13.494 1.00 65.62 179 GLY A C 1
ATOM 1413 O O . GLY A 1 179 ? -8.491 -15.135 -13.352 1.00 65.62 179 GLY A O 1
ATOM 1414 N N . ASN A 1 180 ? -7.783 -17.012 -14.334 1.00 60.09 180 ASN A N 1
ATOM 1415 C CA . ASN A 1 180 ? -6.839 -16.349 -15.212 1.00 60.09 180 ASN A CA 1
ATOM 1416 C C . ASN A 1 180 ? -7.601 -15.984 -16.491 1.00 60.09 180 ASN A C 1
ATOM 1418 O O . ASN A 1 180 ? -7.641 -16.777 -17.434 1.00 60.09 180 ASN A O 1
ATOM 1422 N N . GLN A 1 181 ? -8.307 -14.848 -16.504 1.00 60.00 181 GLN A N 1
ATOM 1423 C CA . GLN A 1 181 ? -8.934 -14.408 -17.747 1.00 60.00 181 GLN A CA 1
ATOM 1424 C C . GLN A 1 181 ? -7.824 -14.144 -18.761 1.00 60.00 181 GLN A C 1
ATOM 1426 O O . GLN A 1 181 ? -7.047 -13.197 -18.629 1.00 60.00 181 GLN A O 1
ATOM 1431 N N . ALA A 1 182 ? -7.737 -15.017 -19.765 1.00 61.19 182 ALA A N 1
ATOM 1432 C CA . ALA A 1 182 ? -6.916 -14.761 -20.929 1.00 61.19 182 ALA A CA 1
ATOM 1433 C C . ALA A 1 182 ? -7.355 -13.401 -21.482 1.00 61.19 182 ALA A C 1
ATOM 1435 O O . ALA A 1 182 ? -8.547 -13.176 -21.698 1.00 61.19 182 ALA A O 1
ATOM 1436 N N . GLY A 1 183 ? -6.405 -12.474 -21.631 1.00 69.81 183 GLY A N 1
ATOM 1437 C CA . GLY A 1 183 ? -6.691 -11.123 -22.110 1.00 69.81 183 GLY A CA 1
ATOM 1438 C C . GLY A 1 183 ? -7.435 -11.126 -23.452 1.00 69.81 183 GLY A C 1
ATOM 1439 O O . GLY A 1 183 ? -7.562 -12.169 -24.093 1.00 69.81 183 GLY A O 1
ATOM 1440 N N . SER A 1 184 ? -7.925 -9.970 -23.907 1.00 81.81 184 SER A N 1
ATOM 1441 C CA . SER A 1 184 ? -8.711 -9.883 -25.150 1.00 81.81 184 SER A CA 1
ATOM 1442 C C . SER A 1 184 ? -8.024 -10.574 -26.339 1.00 81.81 184 SER A C 1
ATOM 1444 O O . SER A 1 184 ? -6.796 -10.621 -26.431 1.00 81.81 184 SER A O 1
ATOM 1446 N N . SER A 1 185 ? -8.802 -11.065 -27.307 1.00 85.88 185 SER A N 1
ATOM 1447 C CA . SER A 1 185 ? -8.254 -11.666 -28.535 1.00 85.88 185 SER A CA 1
ATOM 1448 C C . SER A 1 185 ? -7.285 -10.726 -29.264 1.00 85.88 185 SER A C 1
ATOM 1450 O O . SER A 1 185 ? -6.265 -11.168 -29.787 1.00 85.88 185 SER A O 1
ATOM 1452 N N . SER A 1 186 ? -7.546 -9.415 -29.223 1.00 85.69 186 SER A N 1
ATOM 1453 C CA . SER A 1 186 ? -6.649 -8.381 -29.747 1.00 85.69 186 SER A CA 1
ATOM 1454 C C . SER A 1 186 ? -5.300 -8.326 -29.022 1.00 85.69 186 SER A C 1
ATOM 1456 O O . SER A 1 186 ? -4.262 -8.201 -29.669 1.00 85.69 186 SER A O 1
ATOM 1458 N N . LEU A 1 187 ? -5.295 -8.460 -27.693 1.00 82.81 187 LEU A N 1
ATOM 1459 C CA . LEU A 1 187 ? -4.081 -8.517 -26.882 1.00 82.81 187 LEU A CA 1
ATOM 1460 C C . LEU A 1 187 ? -3.278 -9.788 -27.185 1.00 82.81 187 LEU A C 1
ATOM 1462 O O . LEU A 1 187 ? -2.066 -9.721 -27.384 1.00 82.81 187 LEU A O 1
ATOM 1466 N N . GLN A 1 188 ? -3.952 -10.932 -27.282 1.00 85.94 188 GLN A N 1
ATOM 1467 C CA . GLN A 1 188 ? -3.307 -12.201 -27.624 1.00 85.94 188 GLN A CA 1
ATOM 1468 C C . GLN A 1 188 ? -2.664 -12.144 -29.016 1.00 85.94 188 GLN A C 1
ATOM 1470 O O . GLN A 1 188 ? -1.490 -12.483 -29.158 1.00 85.94 188 GLN A O 1
ATOM 1475 N N . ALA A 1 189 ? -3.389 -11.633 -30.017 1.00 88.00 189 ALA A N 1
ATOM 1476 C CA . ALA A 1 189 ? -2.875 -11.463 -31.375 1.00 88.00 189 ALA A CA 1
ATOM 1477 C C . ALA A 1 189 ? -1.665 -10.515 -31.416 1.00 88.00 189 ALA A C 1
ATOM 1479 O O . ALA A 1 189 ? -0.675 -10.797 -32.089 1.00 88.00 189 ALA A O 1
ATOM 1480 N N . PHE A 1 190 ? -1.707 -9.420 -30.650 1.00 86.38 190 PHE A N 1
ATOM 1481 C CA . PHE A 1 190 ? -0.588 -8.487 -30.524 1.00 86.38 190 PHE A CA 1
ATOM 1482 C C . PHE A 1 190 ? 0.668 -9.163 -29.957 1.00 86.38 190 PHE A C 1
ATOM 1484 O O . PHE A 1 190 ? 1.758 -9.003 -30.511 1.00 86.38 190 PHE A O 1
ATOM 1491 N N . ILE A 1 191 ? 0.524 -9.919 -28.862 1.00 84.56 191 ILE A N 1
ATOM 1492 C CA . ILE A 1 191 ? 1.642 -10.629 -28.224 1.00 84.56 191 ILE A CA 1
ATOM 1493 C C . ILE A 1 191 ? 2.193 -11.696 -29.173 1.00 84.56 191 ILE A C 1
ATOM 1495 O O . ILE A 1 191 ? 3.406 -11.804 -29.342 1.00 84.56 191 ILE A O 1
ATOM 1499 N N . GLN A 1 192 ? 1.315 -12.449 -29.838 1.00 87.00 192 GLN A N 1
ATOM 1500 C CA . GLN A 1 192 ? 1.714 -13.482 -30.789 1.00 87.00 192 GLN A CA 1
ATOM 1501 C C . GLN A 1 192 ? 2.485 -12.898 -31.977 1.00 87.00 192 GLN A C 1
ATOM 1503 O O . GLN A 1 192 ? 3.536 -13.422 -32.340 1.00 87.00 192 GLN A O 1
ATOM 1508 N N . GLN A 1 193 ? 2.028 -11.774 -32.531 1.00 87.81 193 GLN A N 1
ATOM 1509 C CA . GLN A 1 193 ? 2.737 -11.079 -33.602 1.00 87.81 193 GLN A CA 1
ATOM 1510 C C . GLN A 1 193 ? 4.109 -10.571 -33.137 1.00 87.81 193 GLN A C 1
ATOM 1512 O O . GLN A 1 193 ? 5.092 -10.709 -33.856 1.00 87.81 193 GLN A O 1
ATOM 1517 N N . ALA A 1 194 ? 4.207 -10.002 -31.931 1.00 85.19 194 ALA A N 1
ATOM 1518 C CA . ALA A 1 194 ? 5.488 -9.554 -31.381 1.00 85.19 194 ALA A CA 1
ATOM 1519 C C . ALA A 1 194 ? 6.488 -10.708 -31.199 1.00 85.19 194 ALA A C 1
ATOM 1521 O O . ALA A 1 194 ? 7.664 -10.546 -31.522 1.00 85.19 194 ALA A O 1
ATOM 1522 N N . ASN A 1 195 ? 6.012 -11.877 -30.762 1.00 85.44 195 ASN A N 1
ATOM 1523 C CA . ASN A 1 195 ? 6.831 -13.084 -30.657 1.00 85.44 195 ASN A CA 1
ATOM 1524 C C . ASN A 1 195 ? 7.316 -13.575 -32.030 1.00 85.44 195 ASN A C 1
ATOM 1526 O O . ASN A 1 195 ? 8.488 -13.917 -32.160 1.00 85.44 195 ASN A O 1
ATOM 1530 N N . ASN A 1 196 ? 6.448 -13.570 -33.049 1.00 88.75 196 ASN A N 1
ATOM 1531 C CA . ASN A 1 196 ? 6.815 -13.954 -34.419 1.00 88.75 196 ASN A CA 1
ATOM 1532 C C . ASN A 1 196 ? 7.887 -13.028 -35.007 1.00 88.75 196 ASN A C 1
ATOM 1534 O O . ASN A 1 196 ? 8.824 -13.491 -35.651 1.00 88.75 196 ASN A O 1
ATOM 1538 N N . ASP A 1 197 ? 7.762 -11.726 -34.750 1.00 88.31 197 ASP A N 1
ATOM 1539 C CA . ASP A 1 197 ? 8.679 -10.707 -35.264 1.00 88.31 197 ASP A CA 1
ATOM 1540 C C . ASP A 1 197 ? 9.961 -10.576 -34.416 1.00 88.31 197 ASP A C 1
ATOM 1542 O O . ASP A 1 197 ? 10.842 -9.787 -34.753 1.00 88.31 197 ASP A O 1
ATOM 1546 N N . ILE A 1 198 ? 10.070 -11.320 -33.304 1.00 85.62 198 ILE A N 1
ATOM 1547 C CA . ILE A 1 198 ? 11.172 -11.249 -32.326 1.00 85.62 198 ILE A CA 1
ATOM 1548 C C . ILE A 1 198 ? 11.364 -9.808 -31.805 1.00 85.62 198 ILE A C 1
ATOM 1550 O O . ILE A 1 198 ? 12.476 -9.338 -31.559 1.00 85.62 198 ILE A O 1
ATOM 1554 N N . VAL A 1 199 ? 10.258 -9.078 -31.623 1.00 85.25 199 VAL A N 1
ATOM 1555 C CA . VAL A 1 199 ? 10.270 -7.709 -31.092 1.00 85.25 199 VAL A CA 1
ATOM 1556 C C . VAL A 1 199 ? 9.855 -7.737 -29.621 1.00 85.25 199 VAL A C 1
ATOM 1558 O O . VAL A 1 199 ? 8.757 -8.204 -29.309 1.00 85.25 199 VAL A O 1
ATOM 1561 N N . PRO A 1 200 ? 10.681 -7.222 -28.693 1.00 85.56 200 PRO A N 1
ATOM 1562 C CA . PRO A 1 200 ? 10.337 -7.216 -27.279 1.00 85.56 200 PRO A CA 1
ATOM 1563 C C . PRO A 1 200 ? 9.095 -6.365 -27.003 1.00 85.56 200 PRO A C 1
ATOM 1565 O O . PRO A 1 200 ? 8.913 -5.297 -27.591 1.00 85.56 200 PRO A O 1
ATOM 1568 N N . VAL A 1 201 ? 8.264 -6.822 -26.063 1.00 83.44 201 VAL A N 1
ATOM 1569 C CA . VAL A 1 201 ? 7.090 -6.089 -25.575 1.00 83.44 201 VAL A CA 1
ATOM 1570 C C . VAL A 1 201 ? 7.377 -5.532 -24.180 1.00 83.44 201 VAL A C 1
ATOM 1572 O O . VAL A 1 201 ? 7.783 -6.277 -23.292 1.00 83.44 201 VAL A O 1
ATOM 1575 N N . ILE A 1 202 ? 7.163 -4.232 -23.985 1.00 81.44 202 ILE A N 1
ATOM 1576 C CA . ILE A 1 202 ? 7.278 -3.532 -22.696 1.00 81.44 202 ILE A CA 1
ATOM 1577 C C . ILE A 1 202 ? 5.905 -3.117 -22.164 1.00 81.44 202 ILE A C 1
ATOM 1579 O O . ILE A 1 202 ? 4.970 -2.967 -22.945 1.00 81.44 202 ILE A O 1
ATOM 1583 N N . TYR A 1 203 ? 5.787 -2.858 -20.859 1.00 82.25 203 TYR A N 1
ATOM 1584 C CA . TYR A 1 203 ? 4.558 -2.345 -20.247 1.00 82.25 203 TYR A CA 1
ATOM 1585 C C . TYR A 1 203 ? 4.635 -0.946 -19.745 1.00 82.25 203 TYR A C 1
ATOM 1587 O O . TYR A 1 203 ? 5.579 -0.561 -19.062 1.00 82.25 203 TYR A O 1
ATOM 1595 N N . ILE A 1 204 ? 3.549 -0.234 -20.001 1.00 77.19 204 ILE A N 1
ATOM 1596 C CA . ILE A 1 204 ? 3.314 1.082 -19.464 1.00 77.19 204 ILE A CA 1
ATOM 1597 C C . ILE A 1 204 ? 1.950 1.101 -18.771 1.00 77.19 204 ILE A C 1
ATOM 1599 O O . ILE A 1 204 ? 0.909 0.964 -19.409 1.00 77.19 204 ILE A O 1
ATOM 1603 N N . SER A 1 205 ? 1.972 1.257 -17.446 1.00 75.19 205 SER A N 1
ATOM 1604 C CA . SER A 1 205 ? 0.789 1.544 -16.634 1.00 75.19 205 SER A CA 1
ATOM 1605 C C . SER A 1 205 ? 0.803 3.009 -16.234 1.00 75.19 205 SER A C 1
ATOM 1607 O O . SER A 1 205 ? 1.838 3.519 -15.805 1.00 75.19 205 SER A O 1
ATOM 1609 N N . PHE A 1 206 ? -0.347 3.669 -16.319 1.00 70.19 206 PHE A N 1
ATOM 1610 C CA . PHE A 1 206 ? -0.505 5.057 -15.875 1.00 70.19 206 PHE A CA 1
ATOM 1611 C C . PHE A 1 206 ? -1.114 5.172 -14.475 1.00 70.19 206 PHE A C 1
ATOM 1613 O O . PHE A 1 206 ? -1.202 6.271 -13.930 1.00 70.19 206 PHE A O 1
ATOM 1620 N N . GLY A 1 207 ? -1.527 4.046 -13.884 1.00 70.88 207 GLY A N 1
ATOM 1621 C CA . GLY A 1 207 ? -2.415 4.052 -12.725 1.00 70.88 207 GLY A CA 1
ATOM 1622 C C . GLY A 1 207 ? -3.785 4.663 -13.053 1.00 70.88 207 GLY A C 1
ATOM 1623 O O . GLY A 1 207 ? -4.103 4.946 -14.206 1.00 70.88 207 GLY A O 1
ATOM 1624 N N . SER A 1 208 ? -4.615 4.853 -12.028 1.00 61.81 208 SER A N 1
ATOM 1625 C CA . SER A 1 208 ? -5.961 5.435 -12.150 1.00 61.81 208 SER A CA 1
ATOM 1626 C C . SER A 1 208 ? -5.978 6.965 -12.146 1.00 61.81 208 SER A C 1
ATOM 1628 O O . SER A 1 208 ? -7.005 7.572 -12.444 1.00 61.81 208 SER A O 1
ATOM 1630 N N . MET A 1 209 ? -4.860 7.608 -11.795 1.00 62.59 209 MET A N 1
ATOM 1631 C CA . MET A 1 209 ? -4.797 9.064 -11.736 1.00 62.59 209 MET A CA 1
ATOM 1632 C C . MET A 1 209 ? -4.770 9.629 -13.160 1.00 62.59 209 MET A C 1
ATOM 1634 O O . MET A 1 209 ? -3.894 9.247 -13.940 1.00 62.59 209 MET A O 1
ATOM 1638 N N . PRO A 1 210 ? -5.678 10.557 -13.513 1.00 60.66 210 PRO A N 1
ATOM 1639 C CA . PRO A 1 210 ? -5.668 11.167 -14.836 1.00 60.66 210 PRO A CA 1
ATOM 1640 C C . PRO A 1 210 ? -4.321 11.857 -15.076 1.00 60.66 210 PRO A C 1
ATOM 1642 O O . PRO A 1 210 ? -3.656 12.264 -14.128 1.00 60.66 210 PRO A O 1
ATOM 1645 N N . THR A 1 211 ? -3.909 12.037 -16.328 1.00 69.25 211 THR A N 1
ATOM 1646 C CA . THR A 1 211 ? -2.740 12.856 -16.692 1.00 69.25 211 THR A CA 1
ATOM 1647 C C . THR A 1 211 ? -3.215 14.163 -17.324 1.00 69.25 211 THR A C 1
ATOM 1649 O O . THR A 1 211 ? -4.129 14.145 -18.143 1.00 69.25 211 THR A O 1
ATOM 1652 N N . LEU A 1 212 ? -2.619 15.301 -16.951 1.00 62.62 212 LEU A N 1
ATOM 1653 C CA . LEU A 1 212 ? -2.930 16.600 -17.572 1.00 62.62 212 LEU A CA 1
ATOM 1654 C C . LEU A 1 212 ? -2.357 16.731 -18.991 1.00 62.62 212 LEU A C 1
ATOM 1656 O O . LEU A 1 212 ? -2.797 17.594 -19.742 1.00 62.62 212 LEU A O 1
ATOM 1660 N N . GLU A 1 213 ? -1.388 15.890 -19.363 1.00 76.12 213 GLU A N 1
ATOM 1661 C CA . GLU A 1 213 ? -0.688 15.963 -20.653 1.00 76.12 213 GLU A CA 1
ATOM 1662 C C . GLU A 1 213 ? -0.693 14.597 -21.368 1.00 76.12 213 GLU A C 1
ATOM 1664 O O . GLU A 1 213 ? 0.365 13.996 -21.582 1.00 76.12 213 GLU A O 1
ATOM 1669 N N . PRO A 1 214 ? -1.874 14.055 -21.725 1.00 78.88 214 PRO A N 1
ATOM 1670 C CA . PRO A 1 214 ? -1.987 12.716 -22.305 1.00 78.88 214 PRO A CA 1
ATOM 1671 C C . PRO A 1 214 ? -1.264 12.596 -23.650 1.00 78.88 214 PRO A C 1
ATOM 1673 O O . PRO A 1 214 ? -0.599 11.595 -23.897 1.00 78.88 214 PRO A O 1
ATOM 1676 N N . LEU A 1 215 ? -1.334 13.626 -24.501 1.00 82.44 215 LEU A N 1
ATOM 1677 C CA . LEU A 1 215 ? -0.692 13.608 -25.819 1.00 82.44 215 LEU A CA 1
ATOM 1678 C C . LEU A 1 215 ? 0.836 13.585 -25.713 1.00 82.44 215 LEU A C 1
ATOM 1680 O O . LEU A 1 215 ? 1.475 12.767 -26.369 1.00 82.44 215 LEU A O 1
ATOM 1684 N N . SER A 1 216 ? 1.414 14.424 -24.851 1.00 80.75 216 SER A N 1
ATOM 1685 C CA . SER A 1 216 ? 2.861 14.447 -24.601 1.00 80.75 216 SER A CA 1
ATOM 1686 C C . SER A 1 216 ? 3.355 13.101 -24.071 1.00 80.75 216 SER A C 1
ATOM 1688 O O . SER A 1 216 ? 4.421 12.625 -24.456 1.00 80.75 216 SER A O 1
ATOM 1690 N N . LEU A 1 217 ? 2.556 12.453 -23.218 1.00 82.31 217 LEU A N 1
ATOM 1691 C CA . LEU A 1 217 ? 2.872 11.134 -22.684 1.00 82.31 217 LEU A CA 1
ATOM 1692 C C . LEU A 1 217 ? 2.820 10.050 -23.768 1.00 82.31 217 LEU A C 1
ATOM 1694 O O . LEU A 1 217 ? 3.740 9.243 -23.860 1.00 82.31 217 LEU A O 1
ATOM 1698 N N . VAL A 1 218 ? 1.804 10.063 -24.635 1.00 83.38 218 VAL A N 1
ATOM 1699 C CA . VAL A 1 218 ? 1.721 9.149 -25.787 1.00 83.38 218 VAL A CA 1
ATOM 1700 C C . VAL A 1 218 ? 2.900 9.354 -26.741 1.00 83.38 218 VAL A C 1
ATOM 1702 O O . VAL A 1 218 ? 3.519 8.380 -27.161 1.00 83.38 218 VAL A O 1
ATOM 1705 N N . GLN A 1 219 ? 3.266 10.601 -27.047 1.00 85.44 219 GLN A N 1
ATOM 1706 C CA . GLN A 1 219 ? 4.424 10.904 -27.896 1.00 85.44 219 GLN A CA 1
ATOM 1707 C C . GLN A 1 219 ? 5.728 10.378 -27.293 1.00 85.44 219 GLN A C 1
ATOM 1709 O O . GLN A 1 219 ? 6.520 9.754 -27.999 1.00 85.44 219 GLN A O 1
ATOM 1714 N N . LEU A 1 220 ? 5.928 10.568 -25.985 1.00 86.31 220 LEU A N 1
ATOM 1715 C CA . LEU A 1 220 ? 7.075 10.016 -25.268 1.00 86.31 220 LEU A CA 1
ATOM 1716 C C . LEU A 1 220 ? 7.126 8.489 -25.395 1.00 86.31 220 LEU A C 1
ATOM 1718 O O . LEU A 1 220 ? 8.189 7.932 -25.645 1.00 86.31 220 LEU A O 1
ATOM 1722 N N . ILE A 1 221 ? 5.987 7.811 -25.279 1.00 85.31 221 ILE A N 1
ATOM 1723 C CA . ILE A 1 221 ? 5.904 6.349 -25.395 1.00 85.31 221 ILE A CA 1
ATOM 1724 C C . ILE A 1 221 ? 6.246 5.874 -26.800 1.00 85.31 221 ILE A C 1
ATOM 1726 O O . ILE A 1 221 ? 7.022 4.931 -26.949 1.00 85.31 221 ILE A O 1
ATOM 1730 N N . VAL A 1 222 ? 5.706 6.534 -27.826 1.00 83.75 222 VAL A N 1
ATOM 1731 C CA . VAL A 1 222 ? 6.023 6.226 -29.225 1.00 83.75 222 VAL A CA 1
ATOM 1732 C C . VAL A 1 222 ? 7.524 6.384 -29.470 1.00 83.75 222 VAL A C 1
ATOM 1734 O O . VAL A 1 222 ? 8.149 5.478 -30.020 1.00 83.75 222 VAL A O 1
ATOM 1737 N N . GLN A 1 223 ? 8.123 7.479 -28.992 1.00 85.69 223 GLN A N 1
ATOM 1738 C CA . GLN A 1 223 ? 9.564 7.714 -29.102 1.00 85.69 223 GLN A CA 1
ATOM 1739 C C . GLN A 1 223 ? 10.385 6.652 -28.362 1.00 85.69 223 GLN A C 1
ATOM 1741 O O . GLN A 1 223 ? 11.404 6.205 -28.885 1.00 85.69 223 GLN A O 1
ATOM 1746 N N . VAL A 1 224 ? 9.945 6.213 -27.179 1.00 85.81 224 VAL A N 1
ATOM 1747 C CA . VAL A 1 224 ? 10.601 5.133 -26.425 1.00 85.81 224 VAL A CA 1
ATOM 1748 C C . VAL A 1 224 ? 10.551 3.817 -27.190 1.00 85.81 224 VAL A C 1
ATOM 1750 O O . VAL A 1 224 ? 11.580 3.163 -27.339 1.00 85.81 224 VAL A O 1
ATOM 1753 N N . CYS A 1 225 ? 9.384 3.451 -27.722 1.00 85.06 225 CYS A N 1
ATOM 1754 C CA . CYS A 1 225 ? 9.211 2.229 -28.503 1.00 85.06 225 CYS A CA 1
ATOM 1755 C C . CYS A 1 225 ? 10.127 2.217 -29.733 1.00 85.06 225 CYS A C 1
ATOM 1757 O O . CYS A 1 225 ? 10.823 1.234 -29.979 1.00 85.06 225 CYS A O 1
ATOM 1759 N N . GLN A 1 226 ? 10.191 3.339 -30.455 1.00 86.69 226 GLN A N 1
ATOM 1760 C CA . GLN A 1 226 ? 11.067 3.504 -31.616 1.00 86.69 226 GLN A CA 1
ATOM 1761 C C . GLN A 1 226 ? 12.551 3.440 -31.232 1.00 86.69 226 GLN A C 1
ATOM 1763 O O . GLN A 1 226 ? 13.319 2.717 -31.859 1.00 86.69 226 GLN A O 1
ATOM 1768 N N . THR A 1 227 ? 12.959 4.163 -30.186 1.00 86.31 227 THR A N 1
ATOM 1769 C CA . THR A 1 227 ? 14.373 4.285 -29.791 1.00 86.31 227 THR A CA 1
ATOM 1770 C C . THR A 1 227 ? 14.919 2.992 -29.188 1.00 86.31 227 THR A C 1
ATOM 1772 O O . THR A 1 227 ? 16.057 2.618 -29.457 1.00 86.31 227 THR A O 1
ATOM 1775 N N . ALA A 1 228 ? 14.118 2.298 -28.377 1.00 85.94 228 ALA A N 1
ATOM 1776 C CA . ALA A 1 228 ? 14.501 1.036 -27.746 1.00 85.94 228 ALA A CA 1
ATOM 1777 C C . ALA A 1 228 ? 14.184 -0.200 -28.610 1.00 85.94 228 ALA A C 1
ATOM 1779 O O . ALA A 1 228 ? 14.402 -1.323 -28.160 1.00 85.94 228 ALA A O 1
ATOM 1780 N N . ASN A 1 229 ? 13.666 0.004 -29.828 1.00 85.75 229 ASN A N 1
ATOM 1781 C CA . ASN A 1 229 ? 13.240 -1.042 -30.758 1.00 85.75 229 ASN A CA 1
ATOM 1782 C C . ASN A 1 229 ? 12.325 -2.094 -30.098 1.00 85.75 229 ASN A C 1
ATOM 1784 O O . ASN A 1 229 ? 12.598 -3.295 -30.110 1.00 85.75 229 ASN A O 1
ATOM 1788 N N . CYS A 1 230 ? 11.245 -1.624 -29.473 1.00 85.50 230 CYS A N 1
ATOM 1789 C CA . CYS A 1 230 ? 10.278 -2.456 -28.765 1.00 85.50 230 CYS A CA 1
ATOM 1790 C C . CYS A 1 230 ? 8.835 -2.052 -29.093 1.00 85.50 230 CYS A C 1
ATOM 1792 O O . CYS A 1 230 ? 8.568 -0.988 -29.651 1.00 85.50 230 CYS A O 1
ATOM 1794 N N . ARG A 1 231 ? 7.886 -2.918 -28.740 1.00 84.94 231 ARG A N 1
ATOM 1795 C CA . ARG A 1 231 ? 6.441 -2.652 -28.768 1.00 84.94 231 ARG A CA 1
ATOM 1796 C C . ARG A 1 231 ? 5.951 -2.445 -27.339 1.00 84.94 231 ARG A C 1
ATOM 1798 O O . ARG A 1 231 ? 6.523 -3.019 -26.422 1.00 84.94 231 ARG A O 1
ATOM 1805 N N . CYS A 1 232 ? 4.884 -1.683 -27.118 1.00 77.56 232 CYS A N 1
ATOM 1806 C CA . CYS A 1 232 ? 4.311 -1.526 -25.777 1.00 77.56 232 CYS A CA 1
ATOM 1807 C C . CYS A 1 232 ? 2.938 -2.197 -25.642 1.00 77.56 232 CYS A C 1
ATOM 1809 O O . CYS A 1 232 ? 2.103 -2.107 -26.540 1.00 77.56 232 CYS A O 1
ATOM 1811 N N . ASN A 1 233 ? 2.707 -2.842 -24.501 1.00 66.88 233 ASN A N 1
ATOM 1812 C CA . ASN A 1 233 ? 1.435 -3.403 -24.055 1.00 66.88 233 ASN A CA 1
ATOM 1813 C C . ASN A 1 233 ? 1.341 -3.347 -22.519 1.00 66.88 233 ASN A C 1
ATOM 1815 O O . ASN A 1 233 ? 1.839 -2.399 -21.928 1.00 66.88 233 ASN A O 1
ATOM 1819 N N . VAL A 1 234 ? 0.707 -4.324 -21.870 1.00 50.47 234 VAL A N 1
ATOM 1820 C CA . VAL A 1 234 ? 0.480 -4.448 -20.437 1.00 50.47 234 VAL A CA 1
ATOM 1821 C C . VAL A 1 234 ? 1.199 -5.697 -19.890 1.00 50.47 234 VAL A C 1
ATOM 1823 O O . VAL A 1 234 ? 0.878 -6.795 -20.321 1.00 50.47 234 VAL A O 1
ATOM 1826 N N . GLY A 1 235 ? 2.195 -5.562 -18.994 1.00 43.53 235 GLY A N 1
ATOM 1827 C CA . GLY A 1 235 ? 3.125 -6.630 -18.528 1.00 43.53 235 GLY A CA 1
ATOM 1828 C C . GLY A 1 235 ? 4.591 -6.275 -18.087 1.00 43.53 235 GLY A C 1
ATOM 1829 O O . GLY A 1 235 ? 5.369 -5.641 -18.785 1.00 43.53 235 GLY A O 1
ATOM 1830 N N . VAL A 1 236 ? 5.021 -6.763 -16.920 1.00 50.28 236 VAL A N 1
ATOM 1831 C CA . VAL A 1 236 ? 6.371 -6.637 -16.285 1.00 50.28 236 VAL A CA 1
ATOM 1832 C C . VAL A 1 236 ? 7.586 -7.062 -17.147 1.00 50.28 236 VAL A C 1
ATOM 1834 O O . VAL A 1 236 ? 7.417 -7.936 -17.997 1.00 50.28 236 VAL A O 1
ATOM 1837 N N . PRO A 1 237 ? 8.834 -6.562 -16.910 1.00 58.59 237 PRO A N 1
ATOM 1838 C CA . PRO A 1 237 ? 9.394 -5.823 -15.748 1.00 58.59 237 PRO A CA 1
ATOM 1839 C C . PRO A 1 237 ? 9.162 -4.299 -15.739 1.00 58.59 237 PRO A C 1
ATOM 1841 O O . PRO A 1 237 ? 8.811 -3.708 -16.754 1.00 58.59 237 PRO A O 1
ATOM 1844 N N . GLN A 1 238 ? 9.353 -3.657 -14.578 1.00 75.44 238 GLN A N 1
ATOM 1845 C CA . GLN A 1 238 ? 8.944 -2.262 -14.348 1.00 75.44 238 GLN A CA 1
ATOM 1846 C C . GLN A 1 238 ? 10.125 -1.283 -14.293 1.00 75.44 238 GLN A C 1
ATOM 1848 O O . GLN A 1 238 ? 11.180 -1.581 -13.732 1.00 75.44 238 GLN A O 1
ATOM 1853 N N . ILE A 1 239 ? 9.898 -0.067 -14.793 1.00 84.31 239 ILE A N 1
ATOM 1854 C CA . ILE A 1 239 ? 10.726 1.116 -14.532 1.00 84.31 239 ILE A CA 1
ATOM 1855 C C . ILE A 1 239 ? 9.855 2.080 -13.717 1.00 84.31 239 ILE A C 1
ATOM 1857 O O . ILE A 1 239 ? 8.997 2.751 -14.293 1.00 84.31 239 ILE A O 1
ATOM 1861 N N . PRO A 1 240 ? 9.999 2.120 -12.380 1.00 84.06 240 PRO A N 1
ATOM 1862 C CA . PRO A 1 240 ? 9.161 2.964 -11.541 1.00 84.06 240 PRO A CA 1
ATOM 1863 C C . PRO A 1 240 ? 9.368 4.453 -11.836 1.00 84.06 240 PRO A C 1
ATOM 1865 O O . PRO A 1 240 ? 10.484 4.972 -11.735 1.00 84.06 240 PRO A O 1
ATOM 1868 N N . CYS A 1 241 ? 8.269 5.146 -12.125 1.00 86.38 241 CYS A N 1
ATOM 1869 C CA . CYS A 1 241 ? 8.218 6.597 -12.305 1.00 86.38 241 CYS A CA 1
ATOM 1870 C C . CYS A 1 241 ? 7.355 7.224 -11.196 1.00 86.38 241 CYS A C 1
ATOM 1872 O O . CYS A 1 241 ? 6.218 7.617 -11.466 1.00 86.38 241 CYS A O 1
ATOM 1874 N N . PRO A 1 242 ? 7.826 7.251 -9.932 1.00 83.94 242 PRO A N 1
ATOM 1875 C CA . PRO A 1 242 ? 7.004 7.671 -8.803 1.00 83.94 242 PRO A CA 1
ATOM 1876 C C . PRO A 1 242 ? 6.593 9.142 -8.923 1.00 83.94 242 PRO A C 1
ATOM 1878 O O . PRO A 1 242 ? 7.400 10.012 -9.262 1.00 83.94 242 PRO A O 1
ATOM 1881 N N . ILE A 1 243 ? 5.323 9.413 -8.626 1.00 76.62 243 ILE A N 1
ATOM 1882 C CA . ILE A 1 243 ? 4.718 10.745 -8.709 1.00 76.62 243 ILE A CA 1
ATOM 1883 C C . ILE A 1 243 ? 4.501 11.322 -7.315 1.00 76.62 243 ILE A C 1
ATOM 1885 O O . ILE A 1 243 ? 4.809 12.491 -7.094 1.00 76.62 243 ILE A O 1
ATOM 1889 N N . MET A 1 244 ? 3.951 10.532 -6.389 1.00 75.25 244 MET A N 1
ATOM 1890 C CA . MET A 1 244 ? 3.526 11.032 -5.081 1.00 75.25 244 MET A CA 1
ATOM 1891 C C . MET A 1 244 ? 3.574 9.965 -3.984 1.00 75.25 244 MET A C 1
ATOM 1893 O O . MET A 1 244 ? 3.444 8.774 -4.254 1.00 75.25 244 MET A O 1
ATOM 1897 N N . MET A 1 245 ? 3.678 10.429 -2.736 1.00 78.62 245 MET A N 1
ATOM 1898 C CA . MET A 1 245 ? 3.467 9.636 -1.517 1.00 78.62 245 MET A CA 1
ATOM 1899 C C . MET A 1 245 ? 4.354 8.378 -1.421 1.00 78.62 245 MET A C 1
ATOM 1901 O O . MET A 1 245 ? 5.566 8.441 -1.630 1.00 78.62 245 MET A O 1
ATOM 1905 N N . ASP A 1 246 ? 3.755 7.245 -1.073 1.00 81.00 246 ASP A N 1
ATOM 1906 C CA . ASP A 1 246 ? 4.385 5.948 -0.856 1.00 81.00 246 ASP A CA 1
ATOM 1907 C C . ASP A 1 246 ? 5.007 5.361 -2.132 1.00 81.00 246 ASP A C 1
ATOM 1909 O O . ASP A 1 246 ? 5.880 4.500 -2.046 1.00 81.00 246 ASP A O 1
ATOM 1913 N N . GLN A 1 247 ? 4.652 5.870 -3.318 1.00 83.69 247 GLN A N 1
ATOM 1914 C CA . GLN A 1 247 ? 5.245 5.426 -4.583 1.00 83.69 247 GLN A CA 1
ATOM 1915 C C . GLN A 1 247 ? 6.769 5.575 -4.586 1.00 83.69 247 GLN A C 1
ATOM 1917 O O . GLN A 1 247 ? 7.463 4.715 -5.122 1.00 83.69 247 GLN A O 1
ATOM 1922 N N . PHE A 1 248 ? 7.311 6.631 -3.969 1.00 85.94 248 PHE A N 1
ATOM 1923 C CA . PHE A 1 248 ? 8.762 6.811 -3.857 1.00 85.94 248 PHE A CA 1
ATOM 1924 C C . PHE A 1 248 ? 9.406 5.727 -2.987 1.00 85.94 248 PHE A C 1
ATOM 1926 O O . PHE A 1 248 ? 10.458 5.194 -3.341 1.00 85.94 248 PHE A O 1
ATOM 1933 N N . TYR A 1 249 ? 8.761 5.381 -1.872 1.00 85.75 249 TYR A N 1
ATOM 1934 C CA . TYR A 1 249 ? 9.210 4.324 -0.970 1.00 85.75 249 TYR A CA 1
ATOM 1935 C C . TYR A 1 249 ? 9.157 2.952 -1.658 1.00 85.75 249 TYR A C 1
ATOM 1937 O O . TYR A 1 249 ? 10.162 2.241 -1.711 1.00 85.75 249 TYR A O 1
ATOM 1945 N N . ASN A 1 250 ? 8.026 2.625 -2.287 1.00 86.12 250 ASN A N 1
ATOM 1946 C CA . ASN A 1 250 ? 7.838 1.373 -3.020 1.00 86.12 250 ASN A CA 1
ATOM 1947 C C . ASN A 1 250 ? 8.833 1.254 -4.192 1.00 86.12 250 ASN A C 1
ATOM 1949 O O . ASN A 1 250 ? 9.413 0.193 -4.410 1.00 86.12 250 ASN A O 1
ATOM 1953 N N . ALA A 1 251 ? 9.112 2.349 -4.906 1.00 88.62 251 ALA A N 1
ATOM 1954 C CA . ALA A 1 251 ? 10.077 2.368 -6.004 1.00 88.62 251 ALA A CA 1
ATOM 1955 C C . ALA A 1 251 ? 11.514 2.071 -5.535 1.00 88.62 251 ALA A C 1
ATOM 1957 O O . ALA A 1 251 ? 12.204 1.257 -6.152 1.00 88.62 251 ALA A O 1
ATOM 1958 N N . LYS A 1 252 ? 11.956 2.664 -4.413 1.00 88.94 252 LYS A N 1
ATOM 1959 C CA . LYS A 1 252 ? 13.246 2.316 -3.786 1.00 88.94 252 LYS A CA 1
ATOM 1960 C C . LYS A 1 252 ? 13.298 0.832 -3.430 1.00 88.94 252 LYS A C 1
ATOM 1962 O O . LYS A 1 252 ? 14.308 0.171 -3.671 1.00 88.94 252 LYS A O 1
ATOM 1967 N N . ARG A 1 253 ? 12.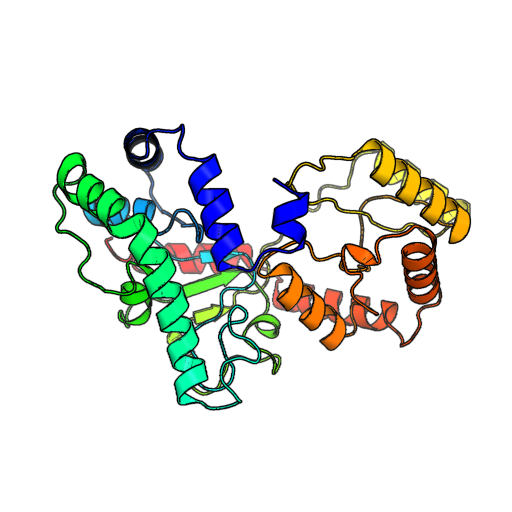194 0.299 -2.901 1.00 88.00 253 ARG A N 1
ATOM 1968 C CA . ARG A 1 253 ? 12.102 -1.104 -2.512 1.00 88.00 253 ARG A CA 1
ATOM 1969 C C . ARG A 1 253 ? 12.245 -2.055 -3.695 1.00 88.00 253 ARG A C 1
ATOM 1971 O O . ARG A 1 253 ? 12.979 -3.032 -3.610 1.00 88.00 253 ARG A O 1
ATOM 1978 N N . MET A 1 254 ? 11.613 -1.738 -4.818 1.00 90.25 254 MET A N 1
ATOM 1979 C CA . MET A 1 254 ? 11.753 -2.519 -6.048 1.00 90.25 254 MET A CA 1
ATOM 1980 C C . MET A 1 254 ? 13.196 -2.556 -6.563 1.00 90.25 254 MET A C 1
ATOM 1982 O O . MET A 1 254 ? 13.657 -3.603 -7.018 1.00 90.25 254 MET A O 1
ATOM 1986 N N . VAL A 1 255 ? 13.924 -1.439 -6.461 1.00 92.75 255 VAL A N 1
ATOM 1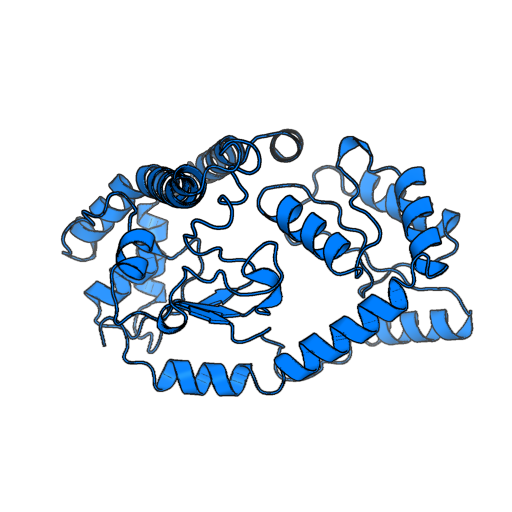987 C CA . VAL A 1 255 ? 15.351 -1.396 -6.817 1.00 92.75 255 VAL A CA 1
ATOM 1988 C C . VAL A 1 255 ? 16.182 -2.247 -5.856 1.00 92.75 255 VAL A C 1
ATOM 1990 O O . VAL A 1 255 ? 17.028 -3.018 -6.300 1.00 92.75 255 VAL A O 1
ATOM 1993 N N . GLN A 1 256 ? 15.909 -2.174 -4.551 1.00 92.19 256 GLN A N 1
ATOM 1994 C CA . GLN A 1 256 ? 16.593 -2.987 -3.541 1.00 92.19 256 GLN A CA 1
ATOM 1995 C C . GLN A 1 256 ? 16.348 -4.494 -3.726 1.00 92.19 256 GLN A C 1
ATOM 1997 O O . GLN A 1 256 ? 17.263 -5.289 -3.538 1.00 92.19 256 GLN A O 1
ATOM 2002 N N . LEU A 1 257 ? 15.136 -4.881 -4.133 1.00 91.00 257 LEU A N 1
ATOM 2003 C CA . LEU A 1 257 ? 14.772 -6.259 -4.482 1.00 91.00 257 LEU A CA 1
ATOM 2004 C C . LEU A 1 257 ? 15.413 -6.741 -5.797 1.00 91.00 257 LEU A C 1
ATOM 2006 O O . LEU A 1 257 ? 15.327 -7.920 -6.126 1.00 91.00 257 LEU A O 1
ATOM 2010 N N . GLY A 1 258 ? 16.019 -5.842 -6.578 1.00 91.38 258 GLY A N 1
ATOM 2011 C CA . GLY A 1 258 ? 16.610 -6.162 -7.877 1.00 91.38 258 GLY A CA 1
ATOM 2012 C C . GLY A 1 258 ? 15.592 -6.396 -8.996 1.00 91.38 258 GLY A C 1
ATOM 2013 O O . GLY A 1 258 ? 15.984 -6.818 -10.080 1.00 91.38 258 GLY A O 1
ATOM 2014 N N . VAL A 1 259 ? 14.303 -6.110 -8.768 1.00 89.69 259 VAL A N 1
ATOM 2015 C CA . VAL A 1 259 ? 13.230 -6.247 -9.777 1.00 89.69 259 VAL A CA 1
ATOM 2016 C C . VAL A 1 259 ? 13.033 -4.982 -10.622 1.00 89.69 259 VAL A C 1
ATOM 2018 O O . VAL A 1 259 ? 12.263 -4.985 -11.581 1.00 89.69 259 VAL A O 1
ATOM 2021 N N . ALA A 1 260 ? 13.743 -3.905 -10.280 1.00 91.19 260 ALA A N 1
ATOM 2022 C CA . ALA A 1 260 ? 13.873 -2.686 -11.068 1.00 91.19 260 ALA A CA 1
ATOM 2023 C C . ALA A 1 260 ? 15.339 -2.223 -11.070 1.00 91.19 260 ALA A C 1
ATOM 2025 O O . ALA A 1 260 ? 16.029 -2.319 -10.059 1.00 91.19 260 ALA A O 1
ATOM 2026 N N . LEU A 1 261 ? 15.823 -1.686 -12.194 1.00 91.56 261 LEU A N 1
ATOM 2027 C CA . LEU A 1 261 ? 17.202 -1.183 -12.289 1.00 91.56 261 LEU A CA 1
ATOM 2028 C C . LEU A 1 261 ? 17.391 0.196 -11.656 1.00 91.56 261 LEU A C 1
ATOM 2030 O O . LEU A 1 261 ? 18.475 0.516 -11.169 1.00 91.56 261 LEU A O 1
ATOM 2034 N N . THR A 1 262 ? 16.363 1.037 -11.743 1.00 92.56 262 THR A N 1
ATOM 2035 C CA . THR A 1 262 ? 16.403 2.442 -11.342 1.00 92.56 262 THR A CA 1
ATOM 2036 C C . THR A 1 262 ? 14.989 2.992 -11.188 1.00 92.56 262 THR A C 1
ATOM 2038 O O . THR A 1 262 ? 14.024 2.371 -11.630 1.00 92.56 262 THR A O 1
ATOM 2041 N N . THR A 1 263 ? 14.881 4.185 -10.614 1.00 91.38 263 THR A N 1
ATOM 2042 C CA . THR A 1 263 ? 13.658 4.991 -10.572 1.00 91.38 263 THR A CA 1
ATOM 2043 C C . THR A 1 263 ? 13.834 6.229 -11.446 1.00 91.38 263 THR A C 1
ATOM 2045 O O . THR A 1 263 ? 14.875 6.882 -11.359 1.00 91.38 263 THR A O 1
ATOM 2048 N N . ILE A 1 264 ? 12.828 6.603 -12.236 1.00 89.31 264 ILE A N 1
ATOM 2049 C CA . ILE A 1 264 ? 12.860 7.834 -13.037 1.00 89.31 264 ILE A CA 1
ATOM 2050 C C . ILE A 1 264 ? 11.981 8.886 -12.363 1.00 89.31 264 ILE A C 1
ATOM 2052 O O . ILE A 1 264 ? 10.758 8.780 -12.331 1.00 89.31 264 ILE A O 1
ATOM 2056 N N . GLY A 1 265 ? 12.609 9.922 -11.810 1.00 85.69 265 GLY A N 1
ATOM 2057 C CA . GLY A 1 265 ? 11.883 11.052 -11.231 1.00 85.69 265 GLY A CA 1
ATOM 2058 C C . GLY A 1 265 ? 11.196 11.907 -12.301 1.00 85.69 265 GLY A C 1
ATOM 2059 O O . GLY A 1 265 ? 11.640 11.963 -13.447 1.00 85.69 265 GLY A O 1
ATOM 2060 N N . SER A 1 266 ? 10.160 12.652 -11.910 1.00 79.81 266 SER A N 1
ATOM 2061 C CA . SER A 1 266 ? 9.358 13.496 -12.815 1.00 79.81 266 SER A CA 1
ATOM 2062 C C . SER A 1 266 ? 10.184 14.459 -13.682 1.00 79.81 266 SER A C 1
ATOM 2064 O O . SER A 1 266 ? 9.888 14.631 -14.859 1.00 79.81 266 SER A O 1
ATOM 2066 N N . LYS A 1 267 ? 11.260 15.041 -13.134 1.00 82.06 267 LYS A N 1
ATOM 2067 C CA . LYS A 1 267 ? 12.178 15.944 -13.859 1.00 82.06 267 LYS A CA 1
ATOM 2068 C C . LYS A 1 267 ? 13.050 15.243 -14.908 1.00 82.06 267 LYS A C 1
ATOM 2070 O O . LYS A 1 267 ? 13.614 15.907 -15.766 1.00 82.06 267 LYS A O 1
ATOM 2075 N N . GLN A 1 268 ? 13.202 13.926 -14.809 1.00 86.50 268 GLN A N 1
ATOM 2076 C CA . GLN A 1 268 ? 14.029 13.110 -15.702 1.00 86.50 268 GLN A CA 1
ATOM 2077 C C . GLN A 1 268 ? 13.184 12.283 -16.679 1.00 86.50 268 GLN A C 1
ATOM 2079 O O . GLN A 1 268 ? 13.748 11.526 -17.471 1.00 86.50 268 GLN A O 1
ATOM 2084 N N . LEU A 1 269 ? 11.854 12.422 -16.633 1.00 86.62 269 LEU A N 1
ATOM 2085 C CA . LEU A 1 269 ? 10.915 11.686 -17.471 1.00 86.62 269 LEU A CA 1
ATOM 2086 C C . LEU A 1 269 ? 10.948 12.220 -18.910 1.00 86.62 269 LEU A C 1
ATOM 2088 O O . LEU A 1 269 ? 10.124 13.030 -19.320 1.00 86.62 269 LEU A O 1
ATOM 2092 N N . THR A 1 270 ? 11.946 11.771 -19.666 1.00 89.31 270 THR A N 1
ATOM 2093 C CA . THR A 1 270 ? 12.158 12.110 -21.077 1.00 89.31 270 THR A CA 1
ATOM 2094 C C . THR A 1 270 ? 12.290 10.837 -21.903 1.00 89.31 270 THR A C 1
ATOM 2096 O O . THR A 1 270 ? 12.685 9.795 -21.373 1.00 89.31 270 THR A O 1
ATOM 2099 N N . ALA A 1 271 ? 12.017 10.916 -23.209 1.00 87.56 271 ALA A N 1
ATOM 2100 C CA . ALA A 1 271 ? 12.173 9.771 -24.102 1.00 87.56 271 ALA A CA 1
ATOM 2101 C C . ALA A 1 271 ? 13.597 9.194 -24.060 1.00 87.56 271 ALA A C 1
ATOM 2103 O O . ALA A 1 271 ? 13.758 7.980 -24.023 1.00 87.56 271 ALA A O 1
ATOM 2104 N N . VAL A 1 272 ? 14.627 10.042 -23.970 1.00 91.62 272 VAL A N 1
ATOM 2105 C CA . VAL A 1 272 ? 16.032 9.607 -23.889 1.00 91.62 272 VAL A CA 1
ATOM 2106 C C . VAL A 1 272 ? 16.291 8.799 -22.615 1.00 91.62 272 VAL A C 1
ATOM 2108 O O . VAL A 1 272 ? 16.800 7.679 -22.686 1.00 91.62 272 VAL A O 1
ATOM 2111 N N . THR A 1 273 ? 15.913 9.335 -21.450 1.00 92.06 273 THR A N 1
ATOM 2112 C CA . THR A 1 273 ? 16.122 8.656 -20.161 1.00 92.06 273 THR A CA 1
ATOM 2113 C C . THR A 1 273 ? 15.367 7.331 -20.103 1.00 92.06 273 THR A C 1
ATOM 2115 O O . THR A 1 273 ? 15.935 6.313 -19.708 1.00 92.06 273 THR A O 1
ATOM 2118 N N . VAL A 1 274 ? 14.093 7.336 -20.510 1.00 90.38 274 VAL A N 1
ATOM 2119 C CA . VAL A 1 274 ? 13.236 6.146 -20.457 1.00 90.38 274 VAL A CA 1
ATOM 2120 C C . VAL A 1 274 ? 13.726 5.090 -21.445 1.00 90.38 274 VAL A C 1
ATOM 2122 O O . VAL A 1 274 ? 13.852 3.935 -21.056 1.00 90.38 274 VAL A O 1
ATOM 2125 N N . SER A 1 275 ? 14.097 5.469 -22.672 1.00 91.06 275 SER A N 1
ATOM 2126 C CA . SER A 1 275 ? 14.636 4.523 -23.662 1.00 91.06 275 SER A CA 1
ATOM 2127 C C . SER A 1 275 ? 15.907 3.856 -23.160 1.00 91.06 275 SER A C 1
ATOM 2129 O O . SER A 1 275 ? 16.027 2.641 -23.239 1.00 91.06 275 SER A O 1
ATOM 2131 N N . LYS A 1 276 ? 16.830 4.623 -22.563 1.00 94.50 276 LYS A N 1
ATOM 2132 C CA . LYS A 1 276 ? 18.054 4.063 -21.977 1.00 94.50 276 LYS A CA 1
ATOM 2133 C C . LYS A 1 276 ? 17.741 3.035 -20.887 1.00 94.50 276 LYS A C 1
ATOM 2135 O O . LYS A 1 276 ? 18.353 1.971 -20.861 1.00 94.50 276 LYS A O 1
ATOM 2140 N N . ALA A 1 277 ? 16.791 3.341 -20.003 1.00 92.56 277 ALA A N 1
ATOM 2141 C CA . ALA A 1 277 ? 16.373 2.419 -18.952 1.00 92.56 277 ALA A CA 1
ATOM 2142 C C . ALA A 1 277 ? 15.687 1.164 -19.522 1.00 92.56 277 ALA A C 1
ATOM 2144 O O . ALA A 1 277 ? 15.990 0.059 -19.078 1.00 92.56 277 ALA A O 1
ATOM 2145 N N . VAL A 1 278 ? 14.822 1.312 -20.533 1.00 91.00 278 VAL A N 1
ATOM 2146 C CA . VAL A 1 278 ? 14.186 0.185 -21.235 1.00 91.00 278 VAL A CA 1
ATOM 2147 C C . VAL A 1 278 ? 15.239 -0.709 -21.880 1.00 91.00 278 VAL A C 1
ATOM 2149 O O . VAL A 1 278 ? 15.244 -1.910 -21.632 1.00 91.00 278 VAL A O 1
ATOM 2152 N N . THR A 1 279 ? 16.173 -0.140 -22.640 1.00 92.94 279 THR A N 1
ATOM 2153 C CA . THR A 1 279 ? 17.255 -0.890 -23.284 1.00 92.94 279 THR A CA 1
ATOM 2154 C C . THR A 1 279 ? 18.096 -1.661 -22.264 1.00 92.94 279 THR A C 1
ATOM 2156 O O . THR A 1 279 ? 18.353 -2.846 -22.465 1.00 92.94 279 THR A O 1
ATOM 2159 N N . ALA A 1 280 ? 18.455 -1.043 -21.134 1.00 94.00 280 ALA A N 1
ATOM 2160 C CA . ALA A 1 280 ? 19.185 -1.715 -20.055 1.00 94.00 280 ALA A CA 1
ATOM 2161 C C . ALA A 1 280 ? 18.411 -2.918 -19.478 1.00 94.00 280 ALA A C 1
ATOM 2163 O O . ALA A 1 280 ? 18.976 -3.988 -19.244 1.00 94.00 280 ALA A O 1
ATOM 2164 N N . VAL A 1 281 ? 17.094 -2.773 -19.293 1.00 91.38 281 VAL A N 1
ATOM 2165 C CA . VAL A 1 281 ? 16.219 -3.870 -18.855 1.00 91.38 281 VAL A CA 1
ATOM 2166 C C . VAL A 1 281 ? 16.147 -4.979 -19.907 1.00 91.38 281 VAL A C 1
ATOM 2168 O O . VAL A 1 281 ? 16.266 -6.155 -19.558 1.00 91.38 281 VAL A O 1
ATOM 2171 N N . LEU A 1 282 ? 15.989 -4.636 -21.190 1.00 89.81 282 LEU A N 1
ATOM 2172 C CA . LEU A 1 282 ? 15.913 -5.603 -22.291 1.00 89.81 282 LEU A CA 1
ATOM 2173 C C . LEU A 1 282 ? 17.209 -6.411 -22.436 1.00 89.81 282 LEU A C 1
ATOM 2175 O O . LEU A 1 282 ? 17.145 -7.633 -22.593 1.00 89.81 282 LEU A O 1
ATOM 2179 N N . HIS A 1 283 ? 18.360 -5.756 -22.266 1.00 93.25 283 HIS A N 1
ATOM 2180 C CA . HIS A 1 283 ? 19.682 -6.386 -22.203 1.00 93.25 283 HIS A CA 1
ATOM 2181 C C . HIS A 1 283 ? 19.937 -7.186 -20.918 1.00 93.25 283 HIS A C 1
ATOM 2183 O O . HIS A 1 283 ? 21.002 -7.781 -20.773 1.00 93.25 283 HIS A O 1
ATOM 2189 N N . ASN A 1 284 ? 18.967 -7.243 -19.999 1.00 92.44 284 ASN A N 1
ATOM 2190 C CA . ASN A 1 284 ? 19.081 -7.949 -18.727 1.00 92.44 284 ASN A CA 1
ATOM 2191 C C . ASN A 1 284 ? 20.283 -7.481 -17.886 1.00 92.44 284 ASN A C 1
ATOM 2193 O O . ASN A 1 284 ? 20.936 -8.289 -17.218 1.00 92.44 284 ASN A O 1
ATOM 2197 N N . GLU A 1 285 ? 20.591 -6.180 -17.913 1.00 95.75 285 GLU A N 1
ATOM 2198 C CA . GLU A 1 285 ? 21.647 -5.618 -17.072 1.00 95.75 285 GLU A CA 1
ATOM 2199 C C . GLU A 1 285 ? 21.402 -5.971 -15.599 1.00 95.75 285 GLU A C 1
ATOM 2201 O O . GLU A 1 285 ? 20.259 -6.064 -15.145 1.00 95.75 285 GLU A O 1
ATOM 2206 N N . LYS A 1 286 ? 22.483 -6.225 -14.850 1.00 93.69 286 LYS A N 1
ATOM 2207 C CA . LYS A 1 286 ? 22.438 -6.668 -13.440 1.00 93.69 286 LYS A CA 1
ATOM 2208 C C . LYS A 1 286 ? 21.500 -7.862 -13.180 1.00 93.69 286 LYS A C 1
ATOM 2210 O O . LYS A 1 286 ? 21.060 -8.057 -12.050 1.00 93.69 286 LYS A O 1
ATOM 2215 N N . HIS A 1 287 ? 21.191 -8.652 -14.210 1.00 94.69 287 HIS A N 1
ATOM 2216 C CA . HIS A 1 287 ? 20.261 -9.779 -14.158 1.00 94.69 287 HIS A CA 1
ATOM 2217 C C . HIS A 1 287 ? 18.828 -9.403 -13.737 1.00 94.69 287 HIS A C 1
ATOM 2219 O O . HIS A 1 287 ? 18.110 -10.241 -13.193 1.00 94.69 287 HIS A O 1
ATOM 2225 N N . VAL A 1 288 ? 18.378 -8.167 -13.995 1.00 92.12 288 VAL A N 1
ATOM 2226 C CA . VAL A 1 288 ? 17.059 -7.672 -13.546 1.00 92.12 288 VAL A CA 1
ATOM 2227 C C . VAL A 1 288 ? 15.885 -8.548 -14.001 1.00 92.12 288 VAL A C 1
ATOM 2229 O O . VAL A 1 288 ? 14.943 -8.754 -13.241 1.00 92.12 288 VAL A O 1
ATOM 2232 N N . ARG A 1 289 ? 15.930 -9.119 -15.213 1.00 89.62 289 ARG A N 1
ATOM 2233 C CA . ARG A 1 289 ? 14.860 -9.995 -15.725 1.00 89.62 289 ARG A CA 1
ATOM 2234 C C . ARG A 1 289 ? 14.848 -11.335 -14.999 1.00 89.62 289 ARG A C 1
ATOM 2236 O O . ARG A 1 289 ? 13.774 -11.824 -14.671 1.00 89.62 289 ARG A O 1
ATOM 2243 N N . MET A 1 290 ? 16.026 -11.889 -14.713 1.00 89.44 290 MET A N 1
ATOM 2244 C CA . MET A 1 290 ? 16.163 -13.114 -13.918 1.00 89.44 290 MET A CA 1
ATOM 2245 C C . MET A 1 290 ? 15.644 -12.884 -12.494 1.00 89.44 290 MET A C 1
ATOM 2247 O O . MET A 1 290 ? 14.795 -13.635 -12.029 1.00 89.44 290 MET A O 1
ATOM 2251 N N . ARG A 1 291 ? 16.057 -11.790 -11.840 1.00 91.38 291 ARG A N 1
ATOM 2252 C CA . ARG A 1 291 ? 15.570 -11.412 -10.503 1.00 91.38 291 ARG A CA 1
ATOM 2253 C C . ARG A 1 291 ? 14.061 -11.201 -10.465 1.00 91.38 291 ARG A C 1
ATOM 2255 O O . ARG A 1 291 ? 13.402 -11.664 -9.540 1.00 91.38 291 ARG A O 1
ATOM 2262 N N . ALA A 1 292 ? 13.498 -10.541 -11.476 1.00 88.56 292 ALA A N 1
ATOM 2263 C CA . ALA A 1 292 ? 12.054 -10.371 -11.593 1.00 88.56 292 ALA A CA 1
ATOM 2264 C C . ALA A 1 292 ? 11.320 -11.715 -11.738 1.00 88.56 292 ALA A C 1
ATOM 2266 O O . ALA A 1 292 ? 10.268 -11.886 -11.133 1.00 88.56 292 ALA A O 1
ATOM 2267 N N . GLN A 1 293 ? 11.872 -12.674 -12.490 1.00 87.81 293 GLN A N 1
ATOM 2268 C CA . GLN A 1 293 ? 11.305 -14.021 -12.628 1.00 87.81 293 GLN A CA 1
ATOM 2269 C C . GLN A 1 293 ? 11.389 -14.826 -11.324 1.00 87.81 293 GLN A C 1
ATOM 2271 O O . GLN A 1 293 ? 10.397 -15.427 -10.918 1.00 87.81 293 GLN A O 1
ATOM 2276 N N . GLU A 1 294 ? 12.540 -14.801 -10.646 1.00 90.94 294 GLU A N 1
ATOM 2277 C CA . GLU A 1 294 ? 12.724 -15.422 -9.326 1.00 90.94 294 GLU A CA 1
ATOM 2278 C C . GLU A 1 294 ? 11.722 -14.862 -8.310 1.00 90.94 294 GLU A C 1
ATOM 2280 O O . GLU A 1 294 ? 11.038 -15.618 -7.623 1.00 90.94 294 GLU A O 1
ATOM 2285 N N . MET A 1 295 ? 11.585 -13.534 -8.261 1.00 90.31 295 MET A N 1
ATOM 2286 C CA . MET A 1 295 ? 10.650 -12.861 -7.363 1.00 90.31 295 MET A CA 1
ATOM 2287 C C . MET A 1 295 ? 9.191 -13.148 -7.726 1.00 90.31 295 MET A C 1
ATOM 2289 O O . MET A 1 295 ? 8.374 -13.360 -6.838 1.00 90.31 295 MET A O 1
ATOM 2293 N N . ALA A 1 296 ? 8.850 -13.192 -9.017 1.00 86.88 296 ALA A N 1
ATOM 2294 C CA . ALA A 1 296 ? 7.506 -13.556 -9.458 1.00 86.88 296 ALA A CA 1
ATOM 2295 C C . ALA A 1 296 ? 7.142 -14.974 -9.006 1.00 86.88 296 ALA A C 1
ATOM 2297 O O . ALA A 1 296 ? 6.036 -15.185 -8.510 1.00 86.88 296 ALA A O 1
ATOM 2298 N N . LYS A 1 297 ? 8.079 -15.927 -9.112 1.00 88.50 297 LYS A N 1
ATOM 2299 C CA . LYS A 1 297 ? 7.894 -17.277 -8.577 1.00 88.50 297 LYS A CA 1
ATOM 2300 C C . LYS A 1 297 ? 7.704 -17.254 -7.061 1.00 88.50 297 LYS A C 1
ATOM 2302 O O . LYS A 1 297 ? 6.720 -17.806 -6.588 1.00 88.50 297 LYS A O 1
ATOM 2307 N N . TYR A 1 298 ? 8.587 -16.576 -6.325 1.00 90.56 298 TYR A N 1
ATOM 2308 C CA . TYR A 1 298 ? 8.487 -16.457 -4.868 1.00 90.56 298 TYR A CA 1
ATOM 2309 C C . TYR A 1 298 ? 7.126 -15.907 -4.426 1.00 90.56 298 TYR A C 1
ATOM 2311 O O . TYR A 1 298 ? 6.451 -16.524 -3.612 1.00 90.56 298 TYR A O 1
ATOM 2319 N N . VAL A 1 299 ? 6.695 -14.783 -5.005 1.00 88.19 299 VAL A N 1
ATOM 2320 C CA . VAL A 1 299 ? 5.419 -14.138 -4.667 1.00 88.19 299 VAL A CA 1
ATOM 2321 C C . VAL A 1 299 ? 4.224 -15.005 -5.065 1.00 88.19 299 VAL A C 1
ATOM 2323 O O . VAL A 1 299 ? 3.238 -15.046 -4.334 1.00 88.19 299 VAL A O 1
ATOM 2326 N N . THR A 1 300 ? 4.294 -15.710 -6.198 1.00 86.62 300 THR A N 1
ATOM 2327 C CA . THR A 1 300 ? 3.234 -16.643 -6.620 1.00 86.62 300 THR A CA 1
ATOM 2328 C C . THR A 1 300 ? 3.112 -17.809 -5.644 1.00 86.62 300 THR A C 1
ATOM 2330 O O . THR A 1 300 ? 2.002 -18.143 -5.243 1.00 86.62 300 THR A O 1
ATOM 2333 N N . ASP A 1 301 ? 4.242 -18.391 -5.235 1.00 89.88 301 ASP A N 1
ATOM 2334 C CA . ASP A 1 301 ? 4.285 -19.511 -4.294 1.00 89.88 301 ASP A CA 1
ATOM 2335 C C . ASP A 1 301 ? 3.816 -19.069 -2.891 1.00 89.88 301 ASP A C 1
ATOM 2337 O O . ASP A 1 301 ? 2.988 -19.745 -2.283 1.00 89.88 301 ASP A O 1
ATOM 2341 N N . GLU A 1 302 ? 4.276 -17.908 -2.403 1.00 90.25 302 GLU A N 1
ATOM 2342 C CA . GLU A 1 302 ? 3.814 -17.288 -1.147 1.00 90.25 302 GLU A CA 1
ATOM 2343 C C . GLU A 1 302 ? 2.300 -17.054 -1.181 1.00 90.25 302 GLU A C 1
ATOM 2345 O O . GLU A 1 302 ? 1.607 -17.309 -0.194 1.00 90.25 302 GLU A O 1
ATOM 2350 N N . SER A 1 303 ? 1.790 -16.610 -2.336 1.00 89.38 303 SER A N 1
ATOM 2351 C CA . SER A 1 303 ? 0.401 -16.185 -2.474 1.00 89.38 303 SER A CA 1
ATOM 2352 C C . SER A 1 303 ? -0.582 -17.278 -2.898 1.00 89.38 303 SER A C 1
ATOM 2354 O O . SER A 1 303 ? -1.778 -17.018 -3.070 1.00 89.38 303 SER A O 1
ATOM 2356 N N . ALA A 1 304 ? -0.107 -18.505 -3.100 1.00 87.62 304 ALA A N 1
ATOM 2357 C CA . ALA A 1 304 ? -0.938 -19.609 -3.555 1.00 87.62 304 ALA A CA 1
ATOM 2358 C C . ALA A 1 304 ? -2.037 -19.934 -2.526 1.00 87.62 304 ALA A C 1
ATOM 2360 O O . ALA A 1 304 ? -1.761 -20.163 -1.349 1.00 87.62 304 ALA A O 1
ATOM 2361 N N . GLY A 1 305 ? -3.301 -19.945 -2.970 1.00 85.88 305 GLY A N 1
ATOM 2362 C CA . GLY A 1 305 ? -4.462 -20.196 -2.102 1.00 85.88 305 GLY A CA 1
ATOM 2363 C C . GLY A 1 305 ? -4.742 -19.088 -1.078 1.00 85.88 305 GLY A C 1
ATOM 2364 O O . GLY A 1 305 ? -5.524 -19.287 -0.153 1.00 85.88 305 GLY A O 1
ATOM 2365 N N . ASN A 1 306 ? -4.107 -17.918 -1.209 1.00 86.56 306 ASN A N 1
ATOM 2366 C CA . ASN A 1 306 ? -4.258 -16.822 -0.253 1.00 86.56 306 ASN A CA 1
ATOM 2367 C C . ASN A 1 306 ? -5.671 -16.312 -0.098 1.00 86.56 306 ASN A C 1
ATOM 2369 O O . ASN A 1 306 ? -6.067 -15.991 1.015 1.00 86.56 306 ASN A O 1
ATOM 2373 N N . LEU A 1 307 ? -6.391 -16.179 -1.208 1.00 85.62 307 LEU A N 1
ATOM 2374 C CA . LEU A 1 307 ? -7.735 -15.635 -1.171 1.00 85.62 307 LEU A CA 1
ATOM 2375 C C . LEU A 1 307 ? -8.647 -16.537 -0.338 1.00 85.62 307 LEU A C 1
ATOM 2377 O O . LEU A 1 307 ? -9.304 -16.034 0.563 1.00 85.62 307 LEU A O 1
ATOM 2381 N N . ASP A 1 308 ? -8.598 -17.850 -0.569 1.00 87.25 308 ASP A N 1
ATOM 2382 C CA . ASP A 1 308 ? -9.383 -18.825 0.192 1.00 87.25 308 ASP A CA 1
ATOM 2383 C C . ASP A 1 308 ? -8.985 -18.810 1.674 1.00 87.25 308 ASP A C 1
ATOM 2385 O O . ASP A 1 308 ? -9.839 -18.631 2.538 1.00 87.25 308 ASP A O 1
ATOM 2389 N N . ARG A 1 309 ? -7.675 -18.867 1.978 1.00 86.06 309 ARG A N 1
ATOM 2390 C CA . ARG A 1 309 ? -7.170 -18.781 3.364 1.00 86.06 309 ARG A CA 1
ATOM 2391 C C . ARG A 1 309 ? -7.605 -17.499 4.061 1.00 86.06 309 ARG A C 1
ATOM 2393 O O . ARG A 1 309 ? -7.946 -17.531 5.239 1.00 86.06 309 ARG A O 1
ATOM 2400 N N . LEU A 1 310 ? -7.557 -16.370 3.357 1.00 83.25 310 LEU A N 1
ATOM 2401 C CA . LEU A 1 310 ? -7.977 -15.093 3.903 1.00 83.25 310 LEU A CA 1
ATOM 2402 C C . LEU A 1 310 ? -9.486 -15.088 4.130 1.00 83.25 310 LEU A C 1
ATOM 2404 O O . LEU A 1 310 ? -9.905 -14.692 5.204 1.00 83.25 310 LEU A O 1
ATOM 2408 N N . CYS A 1 311 ? -10.300 -15.553 3.183 1.00 85.62 311 CYS A N 1
ATOM 2409 C CA . CYS A 1 311 ? -11.744 -15.682 3.371 1.00 85.62 311 CYS A CA 1
ATOM 2410 C C . CYS A 1 311 ? -12.081 -16.549 4.594 1.00 85.62 311 CYS A C 1
ATOM 2412 O O . CYS A 1 311 ? -12.854 -16.108 5.442 1.00 85.62 311 CYS A O 1
ATOM 2414 N N . ASP A 1 312 ? -11.446 -17.714 4.741 1.00 86.00 312 ASP A N 1
ATOM 2415 C CA . ASP A 1 312 ? -11.618 -18.586 5.908 1.00 86.00 312 ASP A CA 1
ATOM 2416 C C . ASP A 1 312 ? -11.225 -17.869 7.207 1.00 86.00 312 ASP A C 1
ATOM 2418 O O . ASP A 1 312 ? -11.974 -17.885 8.186 1.00 86.00 312 ASP A O 1
ATOM 2422 N N . GLN A 1 313 ? -10.080 -17.175 7.204 1.00 78.06 313 GLN A N 1
ATOM 2423 C CA . GLN A 1 313 ? -9.632 -16.368 8.337 1.00 78.06 313 GLN A CA 1
ATOM 2424 C C . GLN A 1 313 ? -10.653 -15.284 8.677 1.00 78.06 313 GLN A C 1
ATOM 2426 O O . GLN A 1 313 ? -11.103 -15.241 9.813 1.00 78.06 313 GLN A O 1
ATOM 2431 N N . LEU A 1 314 ? -11.083 -14.473 7.708 1.00 78.69 314 LEU A N 1
ATOM 2432 C CA . LEU A 1 314 ? -12.056 -13.395 7.897 1.00 78.69 314 LEU A CA 1
ATOM 2433 C C . LEU A 1 314 ? -13.382 -13.906 8.481 1.00 78.69 314 LEU A C 1
ATOM 2435 O O . LEU A 1 314 ? -13.950 -13.255 9.355 1.00 78.69 314 LEU A O 1
ATOM 2439 N N . LEU A 1 315 ? -13.864 -15.067 8.026 1.00 80.81 315 LEU A N 1
ATOM 2440 C CA . LEU A 1 315 ? -15.093 -15.684 8.531 1.00 80.81 315 LEU A CA 1
ATOM 2441 C C . LEU A 1 315 ? -14.917 -16.279 9.938 1.00 80.81 315 LEU A C 1
ATOM 2443 O O . LEU A 1 315 ? -15.862 -16.268 10.729 1.00 80.81 315 LEU A O 1
ATOM 2447 N N . SER A 1 316 ? -13.717 -16.771 10.261 1.00 78.12 316 SER A N 1
ATOM 2448 C CA . SER A 1 316 ? -13.375 -17.309 11.584 1.00 78.12 316 SER A CA 1
ATOM 2449 C C . SER A 1 316 ? -13.022 -16.232 12.617 1.00 78.12 316 SER A C 1
ATOM 2451 O O . SER A 1 316 ? -13.205 -16.449 13.816 1.00 78.12 316 SER A O 1
ATOM 2453 N N . THR A 1 317 ? -12.538 -15.068 12.170 1.00 69.94 317 THR A N 1
ATOM 2454 C CA . THR A 1 317 ? -12.164 -13.952 13.034 1.00 69.94 317 THR A CA 1
ATOM 2455 C C . THR A 1 317 ? -13.409 -13.437 13.740 1.00 69.94 317 THR A C 1
ATOM 2457 O O . THR A 1 317 ? -14.448 -13.143 13.127 1.00 69.94 317 THR A O 1
ATOM 2460 N N . LYS A 1 318 ? -13.308 -13.318 15.065 1.00 68.31 318 LYS A N 1
ATOM 2461 C CA . LYS A 1 318 ? -14.327 -12.637 15.853 1.00 68.31 318 LYS A CA 1
ATOM 2462 C C . LYS A 1 318 ? -14.393 -11.198 15.353 1.00 68.31 318 LYS A C 1
ATOM 2464 O O . LYS A 1 318 ? -13.390 -10.490 15.369 1.00 68.31 318 LYS A O 1
ATOM 2469 N N . GLY A 1 319 ? -15.550 -10.792 14.838 1.00 67.50 319 GLY A N 1
ATOM 2470 C CA . GLY A 1 319 ? -15.725 -9.413 14.412 1.00 67.50 319 GLY A CA 1
ATOM 2471 C C . GLY A 1 319 ? -15.501 -8.490 15.596 1.00 67.50 319 GLY A C 1
ATOM 2472 O O . GLY A 1 319 ? -15.962 -8.803 16.689 1.00 67.50 319 GLY A O 1
ATOM 2473 N N . LEU A 1 320 ? -14.812 -7.367 15.381 1.00 76.12 320 LEU A N 1
ATOM 2474 C CA . LEU A 1 320 ? -14.478 -6.440 16.468 1.00 76.12 320 LEU A CA 1
ATOM 2475 C C . LEU A 1 320 ? -15.711 -6.029 17.297 1.00 76.12 320 LEU A C 1
ATOM 2477 O O . LEU A 1 320 ? -15.607 -5.807 18.499 1.00 76.12 320 LEU A O 1
ATOM 2481 N N . PHE A 1 321 ? -16.881 -5.984 16.657 1.00 79.19 321 PHE A N 1
ATOM 2482 C CA . PHE A 1 321 ? -18.150 -5.605 17.276 1.00 79.19 321 PHE A CA 1
ATOM 2483 C C . PHE A 1 321 ? -19.249 -6.670 17.160 1.00 79.19 321 PHE A C 1
ATOM 2485 O O . PHE A 1 321 ? -20.383 -6.371 17.533 1.00 79.19 321 PHE A O 1
ATOM 2492 N N . ALA A 1 322 ? -18.921 -7.862 16.639 1.00 60.97 322 ALA A N 1
ATOM 2493 C CA . ALA A 1 322 ? -19.862 -8.955 16.368 1.00 60.97 322 ALA A CA 1
ATOM 2494 C C . ALA A 1 322 ? -19.946 -9.978 17.512 1.00 60.97 322 ALA A C 1
ATOM 2496 O O . ALA A 1 322 ? -18.923 -10.198 18.208 1.00 60.97 322 ALA A O 1
#

InterPro domains:
  IPR050426 Glycosyltransferase 28 [PTHR48050] (26-232)

Organism: NCBI:txid120398